Protein AF-C0E985-F1 (afdb_monomer_lite)

Structure (mmCIF, N/CA/C/O backbone):
data_AF-C0E985-F1
#
_entry.id   AF-C0E985-F1
#
loop_
_atom_site.group_PDB
_atom_site.id
_atom_site.type_symbol
_atom_site.label_atom_id
_atom_site.label_alt_id
_atom_site.label_comp_id
_atom_site.label_asym_id
_atom_site.label_entity_id
_atom_site.label_seq_id
_atom_site.pdbx_PDB_ins_code
_atom_site.Cartn_x
_atom_site.Cartn_y
_atom_site.Cartn_z
_atom_site.occupancy
_atom_site.B_iso_or_equiv
_atom_site.auth_seq_id
_atom_site.auth_comp_id
_atom_site.auth_asym_id
_atom_site.auth_atom_id
_atom_site.pdbx_PDB_model_num
ATOM 1 N N . MET A 1 1 ? 65.795 10.929 -31.263 1.00 31.30 1 MET A N 1
ATOM 2 C CA . MET A 1 1 ? 65.493 11.465 -29.912 1.00 31.30 1 MET A CA 1
ATOM 3 C C . MET A 1 1 ? 64.888 10.339 -29.081 1.00 31.30 1 MET A C 1
ATOM 5 O O . MET A 1 1 ? 64.031 9.645 -29.608 1.00 31.30 1 MET A O 1
ATOM 9 N N . LYS A 1 2 ? 65.368 10.084 -27.854 1.00 30.00 2 LYS A N 1
ATOM 10 C CA . LYS A 1 2 ? 64.803 9.047 -26.966 1.00 30.00 2 LYS A CA 1
ATOM 11 C C . LYS A 1 2 ? 63.860 9.718 -25.975 1.00 30.00 2 LYS A C 1
ATOM 13 O O . LYS A 1 2 ? 64.325 10.492 -25.146 1.00 30.00 2 LYS A O 1
ATOM 18 N N . ILE A 1 3 ? 62.567 9.424 -26.064 1.00 30.69 3 ILE A N 1
ATOM 19 C CA . ILE A 1 3 ? 61.579 9.855 -25.071 1.00 30.69 3 ILE A CA 1
ATOM 20 C C . ILE A 1 3 ? 61.207 8.620 -24.262 1.00 30.69 3 ILE A C 1
ATOM 22 O O . ILE A 1 3 ? 60.815 7.600 -24.826 1.00 30.69 3 ILE A O 1
ATOM 26 N N . LYS A 1 4 ? 61.401 8.698 -22.946 1.00 31.45 4 LYS A N 1
ATOM 27 C CA . LYS A 1 4 ? 61.055 7.632 -22.010 1.00 31.45 4 LYS A CA 1
ATOM 28 C C . LYS A 1 4 ? 60.052 8.206 -21.020 1.00 31.45 4 LYS A C 1
ATOM 30 O O . LYS A 1 4 ? 60.424 9.000 -20.163 1.00 31.45 4 LYS A O 1
ATOM 35 N N . THR A 1 5 ? 58.786 7.842 -21.172 1.00 32.94 5 THR A N 1
ATOM 36 C CA . THR A 1 5 ? 57.718 8.195 -20.235 1.00 32.94 5 THR A CA 1
ATOM 37 C C . THR A 1 5 ? 57.394 6.966 -19.401 1.00 32.94 5 THR A C 1
ATOM 39 O O . THR A 1 5 ? 57.043 5.911 -19.925 1.00 32.94 5 THR A O 1
ATOM 42 N N . ASN A 1 6 ? 57.593 7.090 -18.091 1.00 29.78 6 ASN A N 1
ATOM 43 C CA . ASN A 1 6 ? 57.378 6.012 -17.137 1.00 29.78 6 ASN A CA 1
ATOM 44 C C . ASN A 1 6 ? 56.028 6.252 -16.458 1.00 29.78 6 ASN A C 1
ATOM 46 O O . ASN A 1 6 ? 55.886 7.209 -15.698 1.00 29.78 6 ASN A O 1
ATOM 50 N N . PHE A 1 7 ? 55.049 5.398 -16.743 1.00 33.38 7 PHE A N 1
ATOM 51 C CA . PHE A 1 7 ? 53.782 5.353 -16.014 1.00 33.38 7 PHE A CA 1
ATOM 52 C C . PHE A 1 7 ? 53.786 4.117 -15.105 1.00 33.38 7 PHE A C 1
ATOM 54 O O . PHE A 1 7 ? 54.426 3.122 -15.444 1.00 33.38 7 PHE A O 1
ATOM 61 N N . PRO A 1 8 ? 53.082 4.134 -13.960 1.00 31.25 8 PRO A N 1
ATOM 62 C CA . PRO A 1 8 ? 53.229 3.126 -12.901 1.00 31.25 8 PRO A CA 1
ATOM 63 C C . PRO A 1 8 ? 52.940 1.670 -13.320 1.00 31.25 8 PRO A C 1
ATOM 65 O O . PRO A 1 8 ? 53.295 0.749 -12.587 1.00 31.25 8 PRO A O 1
ATOM 68 N N . HIS A 1 9 ? 52.359 1.438 -14.503 1.00 35.03 9 HIS A N 1
ATOM 69 C CA . HIS A 1 9 ? 52.039 0.104 -15.024 1.00 35.03 9 HIS A CA 1
ATOM 70 C C . HIS A 1 9 ? 52.535 -0.169 -16.458 1.00 35.03 9 HIS A C 1
ATOM 72 O O . HIS A 1 9 ? 52.240 -1.234 -16.997 1.00 35.03 9 HIS A O 1
ATOM 78 N N . PHE A 1 10 ? 53.299 0.744 -17.078 1.00 37.94 10 PHE A N 1
ATOM 79 C CA . PHE A 1 10 ? 53.733 0.611 -18.477 1.00 37.94 10 PHE A CA 1
ATOM 80 C C . PHE A 1 10 ? 55.120 1.218 -18.725 1.00 37.94 10 PHE A C 1
ATOM 82 O O . PHE A 1 10 ? 55.444 2.287 -18.211 1.00 37.94 10 PHE A O 1
ATOM 89 N N . CYS A 1 11 ? 55.911 0.562 -19.579 1.00 32.91 11 CYS A N 1
ATOM 90 C CA . CYS A 1 11 ? 57.187 1.070 -20.086 1.00 32.91 11 CYS A CA 1
ATOM 91 C C . CYS A 1 11 ? 57.084 1.215 -21.609 1.00 32.91 11 CYS A C 1
ATOM 93 O O . CYS A 1 11 ? 57.009 0.210 -22.314 1.00 32.91 11 CYS A O 1
ATOM 95 N N . LEU A 1 12 ? 57.085 2.452 -22.113 1.00 36.09 12 LEU A N 1
ATOM 96 C CA . LEU A 1 12 ? 57.056 2.743 -23.548 1.00 36.09 12 LEU A CA 1
ATOM 97 C C . LEU A 1 12 ? 58.462 3.138 -24.023 1.00 36.09 12 LEU A C 1
ATOM 99 O O . LEU A 1 12 ? 59.074 4.052 -23.465 1.00 36.09 12 LEU A O 1
ATOM 103 N N . HIS A 1 13 ? 58.977 2.462 -25.053 1.00 37.44 13 HIS A N 1
ATOM 104 C CA . HIS A 1 13 ? 60.255 2.800 -25.678 1.00 37.44 13 HIS A CA 1
ATOM 105 C C . HIS A 1 13 ? 60.046 3.202 -27.145 1.00 37.44 13 HIS A C 1
ATOM 107 O O . HIS A 1 13 ? 59.698 2.383 -27.988 1.00 37.44 13 HIS A O 1
ATOM 113 N N . LEU A 1 14 ? 60.296 4.481 -27.444 1.00 35.88 14 LEU A N 1
ATOM 114 C CA . LEU A 1 14 ? 60.240 5.049 -28.794 1.00 35.88 14 LEU A CA 1
ATOM 115 C C . LEU A 1 14 ? 61.659 5.248 -29.347 1.00 35.88 14 LEU A C 1
ATOM 117 O O . LEU A 1 14 ? 62.468 5.968 -28.750 1.00 35.88 14 LEU A O 1
ATOM 121 N N . PHE A 1 15 ? 61.956 4.628 -30.493 1.00 33.72 15 PHE A N 1
ATOM 122 C CA . PHE A 1 15 ? 63.189 4.837 -31.256 1.00 33.72 15 PHE A CA 1
ATOM 123 C C . PHE A 1 15 ? 62.881 5.536 -32.585 1.00 33.72 15 PHE A C 1
ATOM 125 O O . PHE A 1 15 ? 62.054 5.076 -33.366 1.00 33.72 15 PHE A O 1
ATOM 132 N N . PHE A 1 16 ? 63.581 6.643 -32.838 1.00 33.53 16 PHE A N 1
ATOM 133 C CA . PHE A 1 16 ? 63.504 7.397 -34.090 1.00 33.53 16 PHE A CA 1
ATOM 134 C C . PHE A 1 16 ? 64.795 7.207 -34.890 1.00 33.53 16 PHE A C 1
ATOM 136 O O . PHE A 1 16 ? 65.844 7.708 -34.477 1.00 33.53 16 PHE A O 1
ATOM 143 N N . GLU A 1 17 ? 64.693 6.515 -36.025 1.00 32.44 17 GLU A N 1
ATOM 144 C CA . GLU A 1 17 ? 65.674 6.520 -37.115 1.00 32.44 17 GLU A CA 1
ATOM 145 C C . GLU A 1 17 ? 65.159 7.403 -38.268 1.00 32.44 17 GLU A C 1
ATOM 147 O O . GLU A 1 17 ? 63.950 7.606 -38.381 1.00 32.44 17 GLU A O 1
ATOM 152 N N . PRO A 1 18 ? 66.039 7.955 -39.127 1.00 35.53 18 PRO A N 1
ATOM 153 C CA . PRO A 1 18 ? 65.679 9.006 -40.088 1.00 35.53 18 PRO A CA 1
ATOM 154 C C . PRO A 1 18 ? 64.701 8.588 -41.202 1.00 35.53 18 PRO A C 1
ATOM 156 O O . PRO A 1 18 ? 64.334 9.430 -42.014 1.00 35.53 18 PRO A O 1
ATOM 159 N N . THR A 1 19 ? 64.274 7.325 -41.269 1.00 36.47 19 THR A N 1
ATOM 160 C CA . THR A 1 19 ? 63.362 6.843 -42.326 1.00 36.47 19 THR A CA 1
ATOM 161 C C . THR A 1 19 ? 62.317 5.822 -41.869 1.00 36.47 19 THR A C 1
ATOM 163 O O . THR A 1 19 ? 61.416 5.518 -42.643 1.00 36.47 19 THR A O 1
ATOM 166 N N . ILE A 1 20 ? 62.387 5.296 -40.639 1.00 38.72 20 ILE A N 1
ATOM 167 C CA . ILE A 1 20 ? 61.437 4.296 -40.122 1.00 38.72 20 ILE A CA 1
ATOM 168 C C . ILE A 1 20 ? 61.212 4.543 -38.624 1.00 38.72 20 ILE A C 1
ATOM 170 O O . ILE A 1 20 ? 62.169 4.627 -37.851 1.00 38.72 20 ILE A O 1
ATOM 174 N N . ILE A 1 21 ? 59.946 4.618 -38.201 1.00 39.69 21 ILE A N 1
ATOM 175 C CA . ILE A 1 21 ? 59.565 4.615 -36.782 1.00 39.69 21 ILE A CA 1
ATOM 176 C C . ILE A 1 21 ? 59.359 3.155 -36.367 1.00 39.69 21 ILE A C 1
ATOM 178 O O . ILE A 1 21 ? 58.434 2.499 -36.842 1.00 39.69 21 ILE A O 1
ATOM 182 N N . LYS A 1 22 ? 60.222 2.629 -35.489 1.00 37.47 22 LYS A N 1
ATOM 183 C CA . LYS A 1 22 ? 60.021 1.316 -34.854 1.00 37.47 22 LYS A CA 1
ATOM 184 C C . LYS A 1 22 ? 59.438 1.521 -33.460 1.00 37.47 22 LYS A C 1
ATOM 186 O O . LYS A 1 22 ? 60.072 2.147 -32.609 1.00 37.47 22 LYS A O 1
ATOM 191 N N . LEU A 1 23 ? 58.236 0.989 -33.243 1.00 38.66 23 LEU A N 1
ATOM 192 C CA . LEU A 1 23 ? 57.557 0.994 -31.951 1.00 38.66 23 LEU A CA 1
ATOM 193 C C . LEU A 1 23 ? 57.622 -0.411 -31.345 1.00 38.66 23 LEU A C 1
ATOM 195 O O . LEU A 1 23 ? 57.096 -1.353 -31.928 1.00 38.66 23 LEU A O 1
ATOM 199 N N . ASP A 1 24 ? 58.266 -0.541 -30.186 1.00 37.84 24 ASP A N 1
ATOM 200 C CA . ASP A 1 24 ? 58.346 -1.798 -29.439 1.00 37.84 24 ASP A CA 1
ATOM 201 C C . ASP A 1 24 ? 57.579 -1.630 -28.118 1.00 37.84 24 ASP A C 1
ATOM 203 O O . ASP A 1 24 ? 57.916 -0.773 -27.290 1.00 37.84 24 ASP A O 1
ATOM 207 N N . VAL A 1 25 ? 56.486 -2.382 -27.952 1.00 38.41 25 VAL A N 1
ATOM 208 C CA . VAL A 1 25 ? 55.561 -2.261 -26.815 1.00 38.41 25 VAL A CA 1
ATOM 209 C C . VAL A 1 25 ? 55.549 -3.575 -26.038 1.00 38.41 25 VAL A C 1
ATOM 211 O O . VAL A 1 25 ? 54.964 -4.564 -26.468 1.00 38.41 25 VAL A O 1
ATOM 214 N N . SER A 1 26 ? 56.164 -3.579 -24.853 1.00 36.03 26 SER A N 1
ATOM 215 C CA . SER A 1 26 ? 56.122 -4.714 -23.921 1.00 36.03 26 SER A CA 1
ATOM 216 C C . SER A 1 26 ? 55.076 -4.482 -22.830 1.00 36.03 26 SER A C 1
ATOM 218 O O . SER A 1 26 ? 55.233 -3.604 -21.981 1.00 36.03 26 SER A O 1
ATOM 220 N N . ILE A 1 27 ? 54.014 -5.293 -22.830 1.00 39.34 27 ILE A N 1
ATOM 221 C CA . ILE A 1 27 ? 52.910 -5.219 -21.862 1.00 39.34 27 ILE A CA 1
ATOM 222 C C . ILE A 1 27 ? 53.068 -6.339 -20.824 1.00 39.34 27 ILE A C 1
ATOM 224 O O . ILE A 1 27 ? 53.080 -7.518 -21.173 1.00 39.34 27 ILE A O 1
ATOM 228 N N . ARG A 1 28 ? 53.145 -5.991 -19.533 1.00 37.56 28 ARG A N 1
ATOM 229 C CA . ARG A 1 28 ? 53.141 -6.961 -18.424 1.00 37.56 28 ARG A CA 1
ATOM 230 C C . ARG A 1 28 ? 51.915 -6.705 -17.541 1.00 37.56 28 ARG A C 1
ATOM 232 O O . ARG A 1 28 ? 51.928 -5.799 -16.718 1.00 37.56 28 ARG A O 1
ATOM 239 N N . LEU A 1 29 ? 50.846 -7.483 -17.734 1.00 37.75 29 LEU A N 1
ATOM 240 C CA . LEU A 1 29 ? 49.615 -7.372 -16.937 1.00 37.75 29 LEU A CA 1
ATOM 241 C C . LEU A 1 29 ? 49.726 -8.182 -15.627 1.00 37.75 29 LEU A C 1
ATOM 243 O O . LEU A 1 29 ? 50.119 -9.351 -15.687 1.00 37.75 29 LEU A O 1
ATOM 247 N N . PRO A 1 30 ? 49.359 -7.623 -14.456 1.00 35.50 30 PRO A N 1
ATOM 248 C CA . PRO A 1 30 ? 49.229 -8.390 -13.218 1.00 35.50 30 PRO A CA 1
ATOM 249 C C . PRO A 1 30 ? 47.999 -9.318 -13.268 1.00 35.50 30 PRO A C 1
ATOM 251 O O . PRO A 1 30 ? 46.982 -8.999 -13.882 1.00 35.50 30 PRO A O 1
ATOM 254 N N . GLN A 1 31 ? 48.108 -10.493 -12.640 1.00 39.38 31 GLN A N 1
ATOM 255 C CA . GLN A 1 31 ? 47.204 -11.640 -12.835 1.00 39.38 31 GLN A CA 1
ATOM 256 C C . GLN A 1 31 ? 45.739 -11.422 -12.396 1.00 39.38 31 GLN A C 1
ATOM 258 O O . GLN A 1 31 ? 44.873 -12.154 -12.868 1.00 39.38 31 GLN A O 1
ATOM 263 N N . GLU A 1 32 ? 45.430 -10.423 -11.562 1.00 34.47 32 GLU A N 1
ATOM 264 C CA . GLU A 1 32 ? 44.157 -10.372 -10.815 1.00 34.47 32 GLU A CA 1
ATOM 265 C C . GLU A 1 32 ? 43.022 -9.514 -11.405 1.00 34.47 32 GLU A C 1
ATOM 267 O O . GLU A 1 32 ? 41.927 -9.508 -10.855 1.00 34.47 32 GLU A O 1
ATOM 272 N N . ARG A 1 33 ? 43.185 -8.843 -12.553 1.00 40.47 33 ARG A N 1
ATOM 273 C CA . ARG A 1 33 ? 42.048 -8.181 -13.235 1.00 40.47 33 ARG A CA 1
ATOM 274 C C . ARG A 1 33 ? 41.896 -8.655 -14.678 1.00 40.47 33 ARG A C 1
ATOM 276 O O . ARG A 1 33 ? 42.354 -8.011 -15.617 1.00 40.47 33 ARG A O 1
ATOM 283 N N . ARG A 1 34 ? 41.249 -9.808 -14.869 1.00 42.06 34 ARG A N 1
ATOM 284 C CA . ARG A 1 34 ? 40.886 -10.366 -16.187 1.00 42.06 34 ARG A CA 1
ATOM 285 C C . ARG A 1 34 ? 39.363 -10.372 -16.402 1.00 42.06 34 ARG A C 1
ATOM 287 O O . ARG A 1 34 ? 38.813 -11.437 -16.659 1.00 42.06 34 ARG A O 1
ATOM 294 N N . SER A 1 35 ? 38.675 -9.229 -16.370 1.00 43.84 35 SER A N 1
ATOM 295 C CA . SER A 1 35 ? 37.371 -9.182 -17.057 1.00 43.84 35 SER A CA 1
ATOM 296 C C . SER A 1 35 ? 37.622 -9.092 -18.572 1.00 43.84 35 SER A C 1
ATOM 298 O O . SER A 1 35 ? 38.582 -8.450 -19.020 1.00 43.84 35 SER A O 1
ATOM 300 N N . LYS A 1 36 ? 36.822 -9.804 -19.379 1.00 40.62 36 LYS A N 1
ATOM 301 C CA . LYS A 1 36 ? 36.924 -9.780 -20.853 1.00 40.62 36 LYS A CA 1
ATOM 302 C C . LYS A 1 36 ? 36.739 -8.361 -21.408 1.00 40.62 36 LYS A C 1
ATOM 304 O O . LYS A 1 36 ? 37.381 -8.018 -22.397 1.00 40.62 36 LYS A O 1
ATOM 309 N N . GLU A 1 37 ? 35.937 -7.539 -20.742 1.00 38.47 37 GLU A N 1
ATOM 310 C CA . GLU A 1 37 ? 35.652 -6.152 -21.117 1.00 38.47 37 GLU A CA 1
ATOM 311 C C . GLU A 1 37 ? 36.839 -5.224 -20.893 1.00 38.47 37 GLU A C 1
ATOM 313 O O . GLU A 1 37 ? 37.184 -4.458 -21.786 1.00 38.47 37 GLU A O 1
ATOM 318 N N . MET A 1 38 ? 37.557 -5.355 -19.773 1.00 37.69 38 MET A N 1
ATOM 319 C CA . MET A 1 38 ? 38.728 -4.512 -19.519 1.00 37.69 38 MET A CA 1
ATOM 320 C C . MET A 1 38 ? 39.861 -4.809 -20.516 1.00 37.69 38 MET A C 1
ATOM 322 O O . MET A 1 38 ? 40.572 -3.904 -20.942 1.00 37.69 38 MET A O 1
ATOM 326 N N . LYS A 1 39 ? 39.994 -6.065 -20.970 1.00 39.47 39 LYS A N 1
ATOM 327 C CA . LYS A 1 39 ? 40.940 -6.438 -22.039 1.00 39.47 39 LYS A CA 1
ATOM 328 C C . LYS A 1 39 ? 40.562 -5.834 -23.392 1.00 39.47 39 LYS A C 1
ATOM 330 O O . LYS A 1 39 ? 41.454 -5.418 -24.121 1.00 39.47 39 LYS A O 1
ATOM 335 N N . ARG A 1 40 ? 39.267 -5.780 -23.720 1.00 42.38 40 ARG A N 1
ATOM 336 C CA . ARG A 1 40 ? 38.762 -5.171 -24.962 1.00 42.38 40 ARG A CA 1
ATOM 337 C C . ARG A 1 40 ? 38.890 -3.650 -24.933 1.00 42.38 40 ARG A C 1
ATOM 339 O O . ARG A 1 40 ? 39.364 -3.076 -25.902 1.00 42.38 40 ARG A O 1
ATOM 346 N N . SER A 1 41 ? 38.581 -3.030 -23.798 1.00 38.66 41 SER A N 1
ATOM 347 C CA . SER A 1 41 ? 38.655 -1.581 -23.597 1.00 38.66 41 SER A CA 1
ATOM 348 C C . SER A 1 41 ? 40.104 -1.066 -23.616 1.00 38.66 41 SER A C 1
ATOM 350 O O . SER A 1 41 ? 40.409 -0.093 -24.299 1.00 38.66 41 SER A O 1
ATOM 352 N N . VAL A 1 42 ? 41.044 -1.784 -22.984 1.00 40.78 42 VAL A N 1
ATOM 353 C CA . VAL A 1 42 ? 42.481 -1.448 -23.036 1.00 40.78 42 VAL A CA 1
ATOM 354 C C . VAL A 1 42 ? 43.068 -1.671 -24.433 1.00 40.78 42 VAL A C 1
ATOM 356 O O . VAL A 1 42 ? 43.881 -0.865 -24.876 1.00 40.78 42 VAL A O 1
ATOM 359 N N . LEU A 1 43 ? 42.652 -2.722 -25.151 1.00 43.00 43 LEU A N 1
ATOM 360 C CA . LEU A 1 43 ? 43.111 -2.984 -26.519 1.00 43.00 43 LEU A CA 1
ATOM 361 C C . LEU A 1 43 ? 42.555 -1.952 -27.514 1.00 43.00 43 LEU A C 1
ATOM 363 O O . LEU A 1 43 ? 43.301 -1.481 -28.365 1.00 43.00 43 LEU A O 1
ATOM 367 N N . ALA A 1 44 ? 41.289 -1.553 -27.367 1.00 43.50 44 ALA A N 1
ATOM 368 C CA . ALA A 1 44 ? 40.655 -0.511 -28.173 1.00 43.50 44 ALA A CA 1
ATOM 369 C C . ALA A 1 44 ? 41.265 0.875 -27.908 1.00 43.50 44 ALA A C 1
ATOM 371 O O . ALA A 1 44 ? 41.565 1.599 -28.854 1.00 43.50 44 ALA A O 1
ATOM 372 N N . ALA A 1 45 ? 41.543 1.215 -26.643 1.00 41.59 45 ALA A N 1
ATOM 373 C CA . ALA A 1 45 ? 42.234 2.452 -26.282 1.00 41.59 45 ALA A CA 1
ATOM 374 C C . ALA A 1 45 ? 43.685 2.481 -26.800 1.00 41.59 45 ALA A C 1
ATOM 376 O O . ALA A 1 45 ? 44.145 3.521 -27.268 1.00 41.59 45 ALA A O 1
ATOM 377 N N . LEU A 1 46 ? 44.395 1.341 -26.787 1.00 42.00 46 LEU A N 1
ATOM 378 C CA . LEU A 1 46 ? 45.722 1.219 -27.405 1.00 42.00 46 LEU A CA 1
ATOM 379 C C . LEU A 1 46 ? 45.658 1.375 -28.929 1.00 42.00 46 LEU A C 1
ATOM 381 O O . LEU A 1 46 ? 46.505 2.057 -29.498 1.00 42.00 46 LEU A O 1
ATOM 385 N N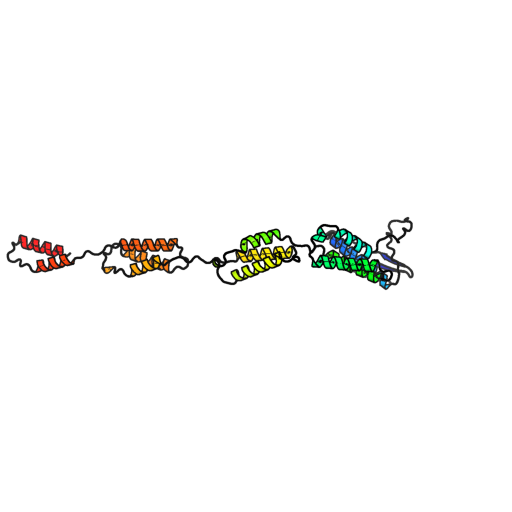 . LEU A 1 47 ? 44.660 0.777 -29.585 1.00 44.00 47 LEU A N 1
ATOM 386 C CA . LEU A 1 47 ? 44.475 0.873 -31.033 1.00 44.00 47 LEU A CA 1
ATOM 387 C C . LEU A 1 47 ? 44.151 2.317 -31.450 1.00 44.00 47 LEU A C 1
ATOM 389 O O . LEU A 1 47 ? 44.779 2.849 -32.362 1.00 44.00 47 LEU A O 1
ATOM 393 N N . ALA A 1 48 ? 43.251 2.983 -30.722 1.00 43.62 48 ALA A N 1
ATOM 394 C CA . ALA A 1 48 ? 42.895 4.383 -30.937 1.00 43.62 48 ALA A CA 1
ATOM 395 C C . ALA A 1 48 ? 44.088 5.327 -30.701 1.00 43.62 48 ALA A C 1
ATOM 397 O O . ALA A 1 48 ? 44.314 6.242 -31.491 1.00 43.62 48 ALA A O 1
ATOM 398 N N . PHE A 1 49 ? 44.903 5.075 -29.670 1.00 41.50 49 PHE A N 1
ATOM 399 C CA . PHE A 1 49 ? 46.105 5.864 -29.385 1.00 41.50 49 PHE A CA 1
ATOM 400 C C . PHE A 1 49 ? 47.206 5.667 -30.442 1.00 41.50 49 PHE A C 1
ATOM 402 O O . PHE A 1 49 ? 47.861 6.630 -30.836 1.00 41.50 49 PHE A O 1
ATOM 409 N N . ILE A 1 50 ? 47.390 4.443 -30.954 1.00 47.44 50 ILE A N 1
ATOM 410 C CA . ILE A 1 50 ? 48.346 4.135 -32.033 1.00 47.44 50 ILE A CA 1
ATOM 411 C C . ILE A 1 50 ? 47.920 4.802 -33.352 1.00 47.44 50 ILE A C 1
ATOM 413 O O . ILE A 1 50 ? 48.761 5.376 -34.045 1.00 47.44 50 ILE A O 1
ATOM 417 N N . ILE A 1 51 ? 46.622 4.796 -33.668 1.00 45.25 51 ILE A N 1
ATOM 418 C CA . ILE A 1 51 ? 46.070 5.442 -34.869 1.00 45.25 51 ILE A CA 1
ATOM 419 C C . ILE A 1 51 ? 46.172 6.973 -34.761 1.00 45.25 51 ILE A C 1
ATOM 421 O O . ILE A 1 51 ? 46.613 7.620 -35.710 1.00 45.25 51 ILE A O 1
ATOM 425 N N . ALA A 1 52 ? 45.866 7.551 -33.594 1.00 37.47 52 ALA A N 1
ATOM 426 C CA . ALA A 1 52 ? 46.001 8.989 -33.343 1.00 37.47 52 ALA A CA 1
ATOM 427 C C . ALA A 1 52 ? 47.464 9.478 -33.369 1.00 37.47 52 ALA A C 1
ATOM 429 O O . ALA A 1 52 ? 47.736 10.620 -33.737 1.00 37.47 52 ALA A O 1
ATOM 430 N N . CYS A 1 53 ? 48.428 8.628 -32.998 1.00 38.50 53 CYS A N 1
ATOM 431 C CA . CYS A 1 53 ? 49.848 8.987 -33.021 1.00 38.50 53 CYS A CA 1
ATOM 432 C C . CYS A 1 53 ? 50.464 8.879 -34.432 1.00 38.50 53 CYS A C 1
ATOM 434 O O . CYS A 1 53 ? 51.362 9.649 -34.770 1.00 38.50 53 CYS A O 1
ATOM 436 N N . GLY A 1 54 ? 49.959 7.979 -35.287 1.00 41.34 54 GLY A N 1
ATOM 437 C CA . GLY A 1 54 ? 50.402 7.854 -36.682 1.00 41.34 54 GLY A CA 1
ATOM 438 C C . GLY A 1 54 ? 49.936 8.990 -37.602 1.00 41.34 54 GLY A C 1
ATOM 439 O O . GLY A 1 54 ? 50.652 9.364 -38.532 1.00 41.34 54 GLY A O 1
ATOM 440 N N . THR A 1 55 ? 48.782 9.598 -37.321 1.00 39.75 55 THR A N 1
ATOM 441 C CA . THR A 1 55 ? 48.209 10.690 -38.128 1.00 39.75 55 THR A CA 1
ATOM 442 C C . THR A 1 55 ? 48.870 12.052 -37.896 1.00 39.75 55 THR A C 1
ATOM 444 O O . THR A 1 55 ? 48.908 12.851 -38.830 1.00 39.75 55 THR A O 1
ATOM 447 N N . LEU A 1 56 ? 49.498 12.308 -36.737 1.00 34.88 56 LEU A N 1
ATOM 448 C CA . LEU A 1 56 ? 50.331 13.512 -36.541 1.00 34.88 56 LEU A CA 1
ATOM 449 C C . LEU A 1 56 ? 51.613 13.513 -37.400 1.00 34.88 56 LEU A C 1
ATOM 451 O O . LEU A 1 56 ? 52.194 14.573 -37.623 1.00 34.88 56 LEU A O 1
ATOM 455 N N . ALA A 1 57 ? 52.062 12.347 -37.881 1.00 34.72 57 ALA A N 1
ATOM 456 C CA . ALA A 1 57 ? 53.309 12.195 -38.636 1.00 34.72 57 ALA A CA 1
ATOM 457 C C . ALA A 1 57 ? 53.121 12.124 -40.166 1.00 34.72 57 ALA A C 1
ATOM 459 O O . ALA A 1 57 ? 54.102 11.940 -40.883 1.00 34.72 57 ALA A O 1
ATOM 460 N N . GLY A 1 58 ? 51.893 12.262 -40.684 1.00 33.62 58 GLY A N 1
ATOM 461 C CA . GLY A 1 58 ? 51.633 12.380 -42.126 1.00 33.62 58 GLY A CA 1
ATOM 462 C C . GLY A 1 58 ? 52.061 11.180 -42.987 1.00 33.62 58 GLY A C 1
ATOM 463 O O . GLY A 1 58 ? 52.308 11.354 -44.177 1.00 33.62 58 GLY A O 1
ATOM 464 N N . THR A 1 59 ? 52.163 9.971 -42.424 1.00 32.50 59 THR A N 1
ATOM 465 C CA . THR A 1 59 ? 52.492 8.755 -43.191 1.00 32.50 59 THR A CA 1
ATOM 466 C C . THR A 1 59 ? 51.266 7.853 -43.315 1.00 32.50 59 THR A C 1
ATOM 468 O O . THR A 1 59 ? 50.723 7.365 -42.329 1.00 32.50 59 THR A O 1
ATOM 471 N N . SER A 1 60 ? 50.807 7.643 -44.548 1.00 31.02 60 SER A N 1
ATOM 472 C CA . SER A 1 60 ? 49.557 6.942 -44.882 1.00 31.02 60 SER A CA 1
ATOM 473 C C . SER A 1 60 ? 49.627 5.410 -44.782 1.00 31.02 60 SER A C 1
ATOM 475 O O . SER A 1 60 ? 48.826 4.720 -45.407 1.00 31.02 60 SER A O 1
ATOM 477 N N . SER A 1 61 ? 50.577 4.828 -44.044 1.00 34.56 61 SER A N 1
ATOM 478 C CA . SER A 1 61 ? 50.686 3.365 -43.933 1.00 34.56 61 SER A CA 1
ATOM 479 C C . SER A 1 61 ? 51.360 2.946 -42.628 1.00 34.56 61 SER A C 1
ATOM 481 O O . SER A 1 61 ? 52.575 3.054 -42.486 1.00 34.56 61 SER A O 1
ATOM 483 N N . ILE A 1 62 ? 50.574 2.433 -41.677 1.00 35.62 62 ILE A N 1
ATOM 484 C CA . ILE A 1 62 ? 51.091 1.729 -40.497 1.00 35.62 62 ILE A CA 1
ATOM 485 C C . ILE A 1 62 ? 51.082 0.234 -40.819 1.00 35.62 62 ILE A C 1
ATOM 487 O O . ILE A 1 62 ? 50.021 -0.363 -40.983 1.00 35.62 62 ILE A O 1
ATOM 491 N N . VAL A 1 63 ? 52.265 -0.374 -40.902 1.00 32.22 63 VAL A N 1
ATOM 492 C CA . VAL A 1 63 ? 52.422 -1.829 -41.024 1.00 32.22 63 VAL A CA 1
ATOM 493 C C . VAL A 1 63 ? 52.584 -2.409 -39.619 1.00 32.22 63 VAL A C 1
ATOM 495 O O . VAL A 1 63 ? 53.620 -2.220 -38.984 1.00 32.22 63 VAL A O 1
ATOM 498 N N . LEU A 1 64 ? 51.569 -3.121 -39.124 1.00 30.56 64 LEU A N 1
ATOM 499 C CA . LEU A 1 64 ? 51.704 -3.980 -37.946 1.00 30.56 64 LEU A CA 1
ATOM 500 C C . LEU A 1 64 ? 52.268 -5.330 -38.403 1.00 30.56 64 LEU A C 1
ATOM 502 O O . LEU A 1 64 ? 51.540 -6.164 -38.934 1.00 30.56 64 LEU A O 1
ATOM 506 N N . ALA A 1 65 ? 53.572 -5.537 -38.226 1.00 29.08 65 ALA A N 1
ATOM 507 C CA . ALA A 1 65 ? 54.202 -6.836 -38.440 1.00 29.08 65 ALA A CA 1
ATOM 508 C C . ALA A 1 65 ? 54.369 -7.562 -37.097 1.00 29.08 65 ALA A C 1
ATOM 510 O O . ALA A 1 65 ? 55.055 -7.064 -36.205 1.00 29.08 65 ALA A O 1
ATOM 511 N N . ASP A 1 66 ? 53.779 -8.752 -36.969 1.00 29.09 66 ASP A N 1
ATOM 512 C CA . ASP A 1 66 ? 54.180 -9.727 -35.952 1.00 29.09 66 ASP A CA 1
ATOM 513 C C . ASP A 1 66 ? 55.593 -10.216 -36.308 1.00 29.09 66 ASP A C 1
ATOM 515 O O . ASP A 1 66 ? 55.806 -10.938 -37.285 1.00 29.09 66 ASP A O 1
ATOM 519 N N . THR A 1 67 ? 56.594 -9.767 -35.553 1.00 29.67 67 THR A N 1
ATOM 520 C CA . THR A 1 67 ? 58.010 -10.055 -35.825 1.00 29.67 67 THR A CA 1
ATOM 521 C C . THR A 1 67 ? 58.426 -11.477 -35.445 1.00 29.67 67 THR A C 1
ATOM 523 O O . THR A 1 67 ? 59.605 -11.814 -35.557 1.00 29.67 67 THR A O 1
ATOM 526 N N . THR A 1 68 ? 57.496 -12.351 -35.049 1.00 30.44 68 THR A N 1
ATOM 527 C CA . THR A 1 68 ? 57.831 -13.736 -34.686 1.00 30.44 68 THR A CA 1
ATOM 528 C C . THR A 1 68 ? 57.879 -14.714 -35.864 1.00 30.44 68 THR A C 1
ATOM 530 O O . THR A 1 68 ? 58.325 -15.848 -35.681 1.00 30.44 68 THR A O 1
ATOM 533 N N . LYS A 1 69 ? 57.497 -14.312 -37.088 1.00 31.16 69 LYS A N 1
ATOM 534 C CA . LYS A 1 69 ? 57.435 -15.238 -38.236 1.00 31.16 69 LYS A CA 1
ATOM 535 C C . LYS A 1 69 ? 58.136 -14.702 -39.490 1.00 31.16 69 LYS A C 1
ATOM 537 O O . LYS A 1 69 ? 57.533 -14.101 -40.373 1.00 31.16 69 LYS A O 1
ATOM 542 N N . ALA A 1 70 ? 59.438 -14.970 -39.587 1.00 30.89 70 ALA A N 1
ATOM 543 C CA . ALA A 1 70 ? 60.207 -14.765 -40.811 1.00 30.89 70 ALA A CA 1
ATOM 544 C C . ALA A 1 70 ? 59.732 -15.749 -41.900 1.00 30.89 70 ALA A C 1
ATOM 546 O O . ALA A 1 70 ? 59.927 -16.956 -41.765 1.00 30.89 70 ALA A O 1
ATOM 547 N N . GLY A 1 71 ? 59.097 -15.237 -42.961 1.00 35.69 71 GLY A N 1
ATOM 548 C CA . GLY A 1 71 ? 58.736 -16.022 -44.151 1.00 35.69 71 GLY A CA 1
ATOM 549 C C . GLY A 1 71 ? 57.315 -15.853 -44.700 1.00 35.69 71 GLY A C 1
ATOM 550 O O . GLY A 1 71 ? 56.952 -16.592 -45.609 1.00 35.69 71 GLY A O 1
ATOM 551 N N . ALA A 1 72 ? 56.499 -14.921 -44.197 1.00 31.08 72 ALA A N 1
ATOM 552 C CA . ALA A 1 72 ? 55.212 -14.619 -44.826 1.00 31.08 72 ALA A CA 1
ATOM 553 C C . ALA A 1 72 ? 55.422 -13.739 -46.073 1.00 31.08 72 ALA A C 1
ATOM 555 O O . ALA A 1 72 ? 55.961 -12.636 -45.982 1.00 31.08 72 ALA A O 1
ATOM 556 N N . THR A 1 73 ? 55.014 -14.233 -47.243 1.00 26.78 73 THR A N 1
ATOM 557 C CA . THR A 1 73 ? 54.818 -13.414 -48.449 1.00 26.78 73 THR A CA 1
ATOM 558 C C . THR A 1 73 ? 53.853 -12.262 -48.146 1.00 26.78 73 THR A C 1
ATOM 560 O O . THR A 1 73 ? 52.977 -12.449 -47.300 1.00 26.78 73 THR A O 1
ATOM 563 N N . PRO A 1 74 ? 53.969 -11.095 -48.811 1.00 37.03 74 PRO A N 1
ATOM 564 C CA . PRO A 1 74 ? 53.069 -9.977 -48.568 1.00 37.03 74 PRO A CA 1
ATOM 565 C C . PRO A 1 74 ? 51.655 -10.395 -48.969 1.00 37.03 74 PRO A C 1
ATOM 567 O O . PRO A 1 74 ? 51.349 -10.515 -50.153 1.00 37.03 74 PRO A O 1
ATOM 570 N N . THR A 1 75 ? 50.818 -10.691 -47.979 1.00 35.16 75 THR A N 1
ATOM 571 C CA . THR A 1 75 ? 49.382 -10.851 -48.174 1.00 35.16 75 THR A CA 1
ATOM 572 C C . THR A 1 75 ? 48.851 -9.504 -48.642 1.00 35.16 75 THR A C 1
ATOM 574 O O . THR A 1 75 ? 49.146 -8.480 -48.025 1.00 35.16 75 THR A O 1
ATOM 577 N N . ASP A 1 76 ? 48.123 -9.503 -49.751 1.00 37.47 76 ASP A N 1
ATOM 578 C CA . ASP A 1 76 ? 47.405 -8.341 -50.257 1.00 37.47 76 ASP A CA 1
ATOM 579 C C . ASP A 1 76 ? 46.515 -7.764 -49.137 1.00 37.47 76 ASP A C 1
ATOM 581 O O . ASP A 1 76 ? 45.588 -8.415 -48.661 1.00 37.47 76 ASP A O 1
ATOM 585 N N . LEU A 1 77 ? 46.869 -6.576 -48.638 1.00 36.19 77 LEU A N 1
ATOM 586 C CA . LEU A 1 77 ? 46.202 -5.897 -47.517 1.00 36.19 77 LEU A CA 1
ATOM 587 C C . LEU A 1 77 ? 44.903 -5.190 -47.948 1.00 36.19 77 LEU A C 1
ATOM 589 O O . LEU A 1 77 ? 44.299 -4.493 -47.136 1.00 36.19 77 LEU A O 1
ATOM 593 N N . THR A 1 78 ? 44.471 -5.347 -49.205 1.00 43.06 78 THR A N 1
ATOM 594 C CA . THR A 1 78 ? 43.248 -4.722 -49.736 1.00 43.06 78 THR A CA 1
ATOM 595 C C . THR A 1 78 ? 41.947 -5.380 -49.259 1.00 43.06 78 THR A C 1
ATOM 597 O O . THR A 1 78 ? 40.885 -4.796 -49.450 1.00 43.06 78 THR A O 1
ATOM 600 N N . ASP A 1 79 ? 42.025 -6.528 -48.576 1.00 51.31 79 ASP A N 1
ATOM 601 C CA . ASP A 1 79 ? 40.863 -7.353 -48.195 1.00 51.31 79 ASP A CA 1
ATOM 602 C C . ASP A 1 79 ? 40.533 -7.332 -46.682 1.00 51.31 79 ASP A C 1
ATOM 604 O O . ASP A 1 79 ? 39.700 -8.103 -46.202 1.00 51.3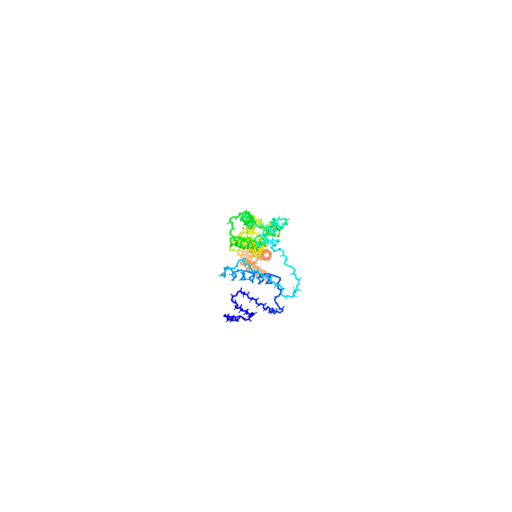1 79 ASP A O 1
ATOM 608 N N . VAL A 1 80 ? 41.191 -6.475 -45.886 1.00 52.91 80 VAL A N 1
ATOM 609 C CA . VAL A 1 80 ? 40.896 -6.339 -44.444 1.00 52.91 80 VAL A CA 1
ATOM 610 C C . VAL A 1 80 ? 39.780 -5.305 -44.238 1.00 52.91 80 VAL A C 1
ATOM 612 O O . VAL A 1 80 ? 39.990 -4.139 -44.581 1.00 52.91 80 VAL A O 1
ATOM 615 N N . PRO A 1 81 ? 38.628 -5.669 -43.631 1.00 73.25 81 PRO A N 1
ATOM 616 C CA . PRO A 1 81 ? 37.534 -4.728 -43.408 1.00 73.25 81 PRO A CA 1
ATOM 617 C C . PRO A 1 81 ? 37.972 -3.533 -42.557 1.00 73.25 81 PRO A C 1
ATOM 619 O O . PRO A 1 81 ? 38.599 -3.715 -41.507 1.00 73.25 81 PRO A O 1
ATOM 622 N N . THR A 1 82 ? 37.614 -2.318 -42.979 1.00 82.94 82 THR A N 1
ATOM 623 C CA . THR A 1 82 ? 37.892 -1.087 -42.223 1.00 82.94 82 THR A CA 1
ATOM 624 C C . THR A 1 82 ? 37.157 -1.092 -40.875 1.00 82.94 82 THR A C 1
ATOM 626 O O . THR A 1 82 ? 36.155 -1.794 -40.728 1.00 82.94 82 THR A O 1
ATOM 629 N N . PRO A 1 83 ? 37.580 -0.290 -39.877 1.00 83.06 83 PRO A N 1
ATOM 630 C CA . PRO A 1 83 ? 36.852 -0.184 -38.610 1.00 83.06 83 PRO A CA 1
ATOM 631 C C . PRO A 1 83 ? 35.366 0.163 -38.789 1.00 83.06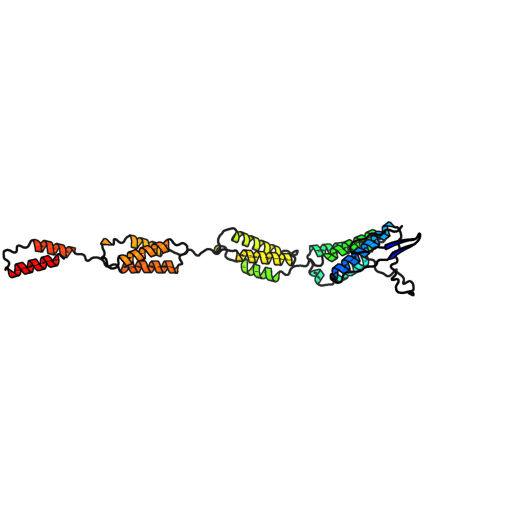 83 PRO A C 1
ATOM 633 O O . PRO A 1 83 ? 34.520 -0.404 -38.107 1.00 83.06 83 PRO A O 1
ATOM 636 N N . LEU A 1 84 ? 35.038 1.035 -39.751 1.00 86.25 84 LEU A N 1
ATOM 637 C CA . LEU A 1 84 ? 33.653 1.387 -40.066 1.00 86.25 84 LEU A CA 1
ATOM 638 C C . LEU A 1 84 ? 32.884 0.192 -40.649 1.00 86.25 84 LEU A C 1
ATOM 640 O O . LEU A 1 84 ? 31.781 -0.099 -40.194 1.00 86.25 84 LEU A O 1
ATOM 644 N N . GLN A 1 85 ? 33.480 -0.546 -41.590 1.00 89.00 85 GLN A N 1
ATOM 645 C CA . GLN A 1 85 ? 32.882 -1.762 -42.157 1.00 89.00 85 GLN A CA 1
ATOM 646 C C . GLN A 1 85 ? 32.656 -2.842 -41.092 1.00 89.00 85 GLN A C 1
ATOM 648 O O . GLN A 1 85 ? 31.615 -3.495 -41.099 1.00 89.00 85 GLN A O 1
ATOM 653 N N . GLN A 1 86 ? 33.594 -3.010 -40.155 1.00 86.81 86 GLN A N 1
ATOM 654 C CA . GLN A 1 86 ? 33.455 -3.944 -39.034 1.00 86.81 86 GLN A CA 1
ATOM 655 C C . GLN A 1 86 ? 32.298 -3.547 -38.109 1.00 86.81 86 GLN A C 1
ATOM 657 O O . GLN A 1 86 ? 31.472 -4.398 -37.779 1.00 86.81 86 GLN A O 1
ATOM 662 N N . SER A 1 87 ? 32.201 -2.267 -37.730 1.00 85.38 87 SER A N 1
ATOM 663 C CA . SER A 1 87 ? 31.105 -1.766 -36.891 1.00 85.38 87 SER A CA 1
ATOM 664 C C . SER A 1 87 ? 29.745 -1.891 -37.585 1.00 85.38 87 SER A C 1
ATOM 666 O O . SER A 1 87 ? 28.782 -2.323 -36.957 1.00 85.38 87 SER A O 1
ATOM 668 N N . ILE A 1 88 ? 29.663 -1.584 -38.886 1.00 94.19 88 ILE A N 1
ATOM 669 C CA . ILE A 1 88 ? 28.441 -1.767 -39.689 1.00 94.19 88 ILE A CA 1
ATOM 670 C C . ILE A 1 88 ? 28.050 -3.246 -39.742 1.00 94.19 88 ILE A C 1
ATOM 672 O O . ILE A 1 88 ? 26.885 -3.575 -39.529 1.00 94.19 88 ILE A O 1
ATOM 676 N N . ALA A 1 89 ? 29.004 -4.145 -40.003 1.00 93.19 89 ALA A N 1
ATOM 677 C CA . ALA A 1 89 ? 28.736 -5.579 -40.059 1.00 93.19 89 ALA A CA 1
ATOM 678 C C . ALA A 1 89 ? 28.218 -6.106 -38.714 1.00 93.19 89 ALA A C 1
ATOM 680 O O . ALA A 1 89 ? 27.204 -6.798 -38.683 1.00 93.19 89 ALA A O 1
ATOM 681 N N . TYR A 1 90 ? 28.858 -5.726 -37.603 1.00 90.38 90 TYR A N 1
ATOM 682 C CA . TYR A 1 90 ? 28.386 -6.066 -36.261 1.00 90.38 90 TYR A CA 1
ATOM 683 C C . TYR A 1 90 ? 26.960 -5.563 -36.013 1.00 90.38 90 TYR A C 1
ATOM 685 O O . TYR A 1 90 ? 26.105 -6.337 -35.591 1.00 90.38 90 TYR A O 1
ATOM 693 N N . ALA A 1 91 ? 26.691 -4.291 -36.315 1.00 93.69 91 ALA A N 1
ATOM 694 C CA . ALA A 1 91 ? 25.380 -3.691 -36.115 1.00 93.69 91 ALA A CA 1
ATOM 695 C C . ALA A 1 91 ? 24.290 -4.401 -36.940 1.00 93.69 91 ALA A C 1
ATOM 697 O O . ALA A 1 91 ? 23.217 -4.701 -36.424 1.00 93.69 91 ALA A O 1
ATOM 698 N N . LEU A 1 92 ? 24.575 -4.743 -38.199 1.00 96.19 92 LEU A N 1
ATOM 699 C CA . LEU A 1 92 ? 23.652 -5.494 -39.054 1.00 96.19 92 LEU A CA 1
ATOM 700 C C . LEU A 1 92 ? 23.400 -6.921 -38.561 1.00 96.19 92 LEU A C 1
ATOM 702 O O . LEU A 1 92 ? 22.282 -7.410 -38.706 1.00 96.19 92 LEU A O 1
ATOM 706 N N . GLU A 1 93 ? 24.406 -7.594 -38.000 1.00 94.62 93 GLU A N 1
ATOM 707 C CA . GLU A 1 93 ? 24.206 -8.900 -37.364 1.00 94.62 93 GLU A CA 1
ATOM 708 C C . GLU A 1 93 ? 23.392 -8.777 -36.072 1.00 94.62 93 GLU A C 1
ATOM 710 O O . GLU A 1 93 ? 22.485 -9.577 -35.856 1.00 94.62 93 GLU A O 1
ATOM 715 N N . PHE A 1 94 ? 23.637 -7.747 -35.257 1.00 92.44 94 PHE A N 1
ATOM 716 C CA . PHE A 1 94 ? 22.858 -7.488 -34.045 1.00 92.44 94 PHE A CA 1
ATOM 717 C C . PHE A 1 94 ? 21.373 -7.244 -34.353 1.00 92.44 94 PHE A C 1
ATOM 719 O O . PHE A 1 94 ? 20.519 -7.813 -33.687 1.00 92.44 94 PHE A O 1
ATOM 726 N N . LYS A 1 95 ? 21.032 -6.513 -35.427 1.00 96.25 95 LYS A N 1
ATOM 727 C CA . LYS A 1 95 ? 19.625 -6.322 -35.850 1.00 96.25 95 LYS A CA 1
ATOM 728 C C . LYS A 1 95 ? 18.863 -7.618 -36.134 1.00 96.25 95 LYS A C 1
ATOM 730 O O . LYS A 1 95 ? 17.639 -7.598 -36.207 1.00 96.25 95 LYS A O 1
ATOM 735 N N . LYS A 1 96 ? 19.563 -8.729 -36.371 1.00 95.88 96 LYS A N 1
ATOM 736 C CA . LYS A 1 96 ? 18.943 -10.035 -36.634 1.00 95.88 96 LYS A CA 1
ATOM 737 C C . LYS A 1 96 ? 18.669 -10.818 -35.351 1.00 95.88 96 LYS A C 1
ATOM 739 O O . LYS A 1 96 ? 18.024 -11.864 -35.424 1.00 95.88 96 LYS A O 1
ATOM 744 N N . THR A 1 97 ? 19.198 -10.383 -34.207 1.00 93.94 97 THR A N 1
ATOM 745 C CA . THR A 1 97 ? 18.987 -11.065 -32.931 1.00 93.94 97 THR A CA 1
ATOM 746 C C . THR A 1 97 ? 17.663 -10.621 -32.300 1.00 93.94 97 THR A C 1
ATOM 748 O O . THR A 1 97 ? 17.209 -9.501 -32.539 1.00 93.94 97 THR A O 1
ATOM 751 N N . PRO A 1 98 ? 17.033 -11.466 -31.464 1.00 92.94 98 PRO A N 1
ATOM 752 C CA . PRO A 1 98 ? 15.859 -11.064 -30.687 1.00 92.94 98 PRO A CA 1
ATOM 753 C C . PRO A 1 98 ? 16.130 -9.876 -29.750 1.00 92.94 98 PRO A C 1
ATOM 755 O O . PRO A 1 98 ? 15.218 -9.111 -29.456 1.00 92.94 98 PRO A O 1
ATOM 758 N N . ASP A 1 99 ? 17.382 -9.697 -29.317 1.00 91.25 99 ASP A N 1
ATOM 759 C CA . ASP A 1 99 ? 17.779 -8.638 -28.381 1.00 91.25 99 ASP A CA 1
ATOM 760 C C . ASP A 1 99 ? 17.553 -7.233 -28.954 1.00 91.25 99 ASP A C 1
ATOM 762 O O . ASP A 1 99 ? 17.232 -6.309 -28.210 1.00 91.25 99 ASP A O 1
ATOM 766 N N . TYR A 1 100 ? 17.644 -7.064 -30.278 1.00 94.62 100 TYR A N 1
ATOM 767 C CA . TYR A 1 100 ? 17.341 -5.790 -30.933 1.00 94.62 100 TYR A CA 1
ATOM 768 C C . TYR A 1 100 ? 15.880 -5.357 -30.719 1.00 94.62 100 TYR A C 1
ATOM 770 O O . TYR A 1 100 ? 15.610 -4.185 -30.449 1.00 94.62 100 TYR A O 1
ATOM 778 N N . GLU A 1 101 ? 14.938 -6.305 -30.751 1.00 94.44 101 GLU A N 1
ATOM 779 C CA . GLU A 1 101 ? 13.521 -6.039 -30.468 1.00 94.44 101 GLU A CA 1
ATOM 780 C C . GLU A 1 101 ? 13.233 -5.814 -28.979 1.00 94.44 101 GLU A C 1
ATOM 782 O O . GLU A 1 101 ? 12.184 -5.263 -28.626 1.00 94.44 101 GLU A O 1
ATOM 787 N N . ASN A 1 102 ? 14.177 -6.176 -28.111 1.00 95.00 102 ASN A N 1
ATOM 788 C CA . ASN A 1 102 ? 14.093 -5.934 -26.676 1.00 95.00 102 ASN A CA 1
ATOM 789 C C . ASN A 1 102 ? 14.699 -4.591 -26.259 1.00 95.00 102 ASN A C 1
ATOM 791 O O . ASN A 1 102 ? 14.447 -4.164 -25.138 1.00 95.00 102 ASN A O 1
ATOM 795 N N . LEU A 1 103 ? 15.441 -3.891 -27.124 1.00 94.25 103 LEU A N 1
ATOM 796 C CA . LEU A 1 103 ? 15.925 -2.538 -26.828 1.00 94.25 103 LEU A CA 1
ATOM 797 C C . LEU A 1 103 ? 14.768 -1.583 -26.526 1.00 94.25 103 LEU A C 1
ATOM 799 O O . LEU A 1 103 ? 13.711 -1.664 -27.171 1.00 94.25 103 LEU A O 1
ATOM 803 N N . ILE A 1 104 ? 14.999 -0.628 -25.624 1.00 94.75 104 ILE A N 1
ATOM 804 C CA . ILE A 1 104 ? 14.071 0.492 -25.439 1.00 94.75 104 ILE A CA 1
ATOM 805 C C . ILE A 1 104 ? 13.960 1.323 -26.737 1.00 94.75 104 ILE A C 1
ATOM 807 O O . ILE A 1 104 ? 14.935 1.388 -27.505 1.00 94.75 104 ILE A O 1
ATOM 811 N N . PRO A 1 105 ? 12.793 1.931 -27.032 1.00 95.25 105 PRO A N 1
ATOM 812 C CA . PRO A 1 105 ? 12.556 2.598 -28.313 1.00 95.25 105 PRO A CA 1
ATOM 813 C C . PRO A 1 105 ? 13.581 3.693 -28.633 1.00 95.25 105 PRO A C 1
ATOM 815 O O . PRO A 1 105 ? 14.101 3.733 -29.751 1.00 95.25 105 PRO A O 1
ATOM 818 N N . SER A 1 106 ? 13.944 4.524 -27.653 1.00 89.31 106 SER A N 1
ATOM 819 C CA . SER A 1 106 ? 14.949 5.583 -27.818 1.00 89.31 106 SER A CA 1
ATOM 820 C C . SER A 1 106 ? 16.324 5.065 -28.273 1.00 89.31 106 SER A C 1
ATOM 822 O O . SER A 1 106 ? 16.934 5.618 -29.194 1.00 89.31 106 SER A O 1
ATOM 824 N N . VAL A 1 107 ? 16.802 3.971 -27.678 1.00 92.12 107 VAL A N 1
ATOM 825 C CA . VAL A 1 107 ? 18.096 3.351 -28.007 1.00 92.12 107 VAL A CA 1
ATOM 826 C C . VAL A 1 107 ? 18.053 2.699 -29.379 1.00 92.12 107 VAL A C 1
ATOM 828 O O . VAL A 1 107 ? 18.993 2.843 -30.161 1.00 92.12 107 VAL A O 1
ATOM 831 N N . ARG A 1 108 ? 16.947 2.026 -29.702 1.00 95.75 108 ARG A N 1
ATOM 832 C CA . ARG A 1 108 ? 16.743 1.412 -31.017 1.00 95.75 108 ARG A CA 1
ATOM 833 C C . ARG A 1 108 ? 16.749 2.449 -32.135 1.00 95.75 108 ARG A C 1
ATOM 835 O O . ARG A 1 108 ? 17.444 2.263 -33.130 1.00 95.75 108 ARG A O 1
ATOM 842 N N . GLN A 1 109 ? 16.035 3.557 -31.941 1.00 94.12 109 GLN A N 1
ATOM 843 C CA . GLN A 1 109 ? 16.001 4.661 -32.896 1.00 94.12 109 GLN A CA 1
ATOM 844 C C . GLN A 1 109 ? 17.401 5.255 -33.100 1.00 94.12 109 GLN A C 1
ATOM 846 O O . GLN A 1 109 ? 17.853 5.402 -34.235 1.00 94.12 109 GLN A O 1
ATOM 851 N N . LEU A 1 110 ? 18.128 5.530 -32.009 1.00 92.75 110 LEU A N 1
ATOM 852 C CA . LEU A 1 110 ? 19.497 6.047 -32.078 1.00 92.75 110 LEU A CA 1
ATOM 853 C C . LEU A 1 110 ? 20.440 5.081 -32.812 1.00 92.75 110 LEU A C 1
ATOM 855 O O . LEU A 1 110 ? 21.282 5.511 -33.606 1.00 92.75 110 LEU A O 1
ATOM 859 N N . PHE A 1 111 ? 20.301 3.781 -32.559 1.00 95.19 111 PHE A N 1
ATOM 860 C CA . PHE A 1 111 ? 21.052 2.732 -33.239 1.00 95.19 111 PHE A CA 1
ATOM 861 C C . PHE A 1 111 ? 20.781 2.720 -34.746 1.00 95.19 111 PHE A C 1
ATOM 863 O O . PHE A 1 111 ? 21.729 2.744 -35.534 1.00 95.19 111 PHE A O 1
ATOM 870 N N . ASP A 1 112 ? 19.514 2.749 -35.155 1.00 97.62 112 ASP A N 1
ATOM 871 C CA . ASP A 1 112 ? 19.125 2.735 -36.566 1.00 97.62 112 ASP A CA 1
ATOM 872 C C . ASP A 1 112 ? 19.581 3.984 -37.315 1.00 97.62 112 ASP A C 1
ATOM 874 O O . ASP A 1 112 ? 20.149 3.878 -38.406 1.00 97.62 112 ASP A O 1
ATOM 878 N N . ASP A 1 113 ? 19.410 5.157 -36.707 1.00 96.62 113 ASP A N 1
ATOM 879 C CA . ASP A 1 113 ? 19.840 6.427 -37.287 1.00 96.62 113 ASP A CA 1
ATOM 880 C C . ASP A 1 113 ? 21.362 6.477 -37.470 1.00 96.62 113 ASP A C 1
ATOM 882 O O . ASP A 1 113 ? 21.866 6.971 -38.483 1.00 96.62 113 ASP A O 1
ATOM 886 N N . THR A 1 114 ? 22.114 5.949 -36.501 1.00 94.25 114 THR A N 1
ATOM 887 C CA . THR A 1 114 ? 23.584 5.938 -36.541 1.00 94.25 114 THR A CA 1
ATOM 888 C C . THR A 1 114 ? 24.098 4.913 -37.548 1.00 94.25 114 THR A C 1
ATOM 890 O O . THR A 1 114 ? 25.021 5.205 -38.309 1.00 94.25 114 THR A O 1
ATOM 893 N N . LEU A 1 115 ? 23.466 3.739 -37.629 1.00 97.12 115 LEU A N 1
ATOM 894 C CA . LEU A 1 115 ? 23.780 2.736 -38.643 1.00 97.12 115 LEU A CA 1
ATOM 895 C C . LEU A 1 115 ? 23.495 3.253 -40.061 1.00 97.12 115 LEU A C 1
ATOM 897 O O . LEU A 1 115 ? 24.330 3.079 -40.948 1.00 97.12 115 LEU A O 1
ATOM 901 N N . ALA A 1 116 ? 22.368 3.936 -40.276 1.00 98.25 116 ALA A N 1
ATOM 902 C CA . ALA A 1 116 ? 22.036 4.529 -41.569 1.00 98.25 116 ALA A CA 1
ATOM 903 C C . ALA A 1 116 ? 23.068 5.591 -41.993 1.00 98.25 116 ALA A C 1
ATOM 905 O O . ALA A 1 116 ? 23.525 5.589 -43.140 1.00 98.25 116 ALA A O 1
ATOM 906 N N . LYS A 1 117 ? 23.501 6.455 -41.062 1.00 96.44 117 LYS A N 1
ATOM 907 C CA . LYS A 1 117 ? 24.586 7.427 -41.301 1.00 96.44 117 LYS A CA 1
ATOM 908 C C . LYS A 1 117 ? 25.909 6.739 -41.632 1.00 96.44 117 LYS A C 1
ATOM 910 O O . LYS A 1 117 ? 26.586 7.149 -42.573 1.00 96.44 117 LYS A O 1
ATOM 915 N N . ALA A 1 118 ? 26.255 5.677 -40.905 1.00 95.88 118 ALA A N 1
ATOM 916 C CA . ALA A 1 118 ? 27.460 4.893 -41.146 1.00 95.88 118 ALA A CA 1
ATOM 917 C C . ALA A 1 118 ? 27.464 4.253 -42.542 1.00 95.88 118 ALA A C 1
ATOM 919 O O . ALA A 1 118 ? 28.455 4.355 -43.263 1.00 95.88 118 ALA A O 1
ATOM 920 N N . GLN A 1 119 ? 26.344 3.659 -42.959 1.00 97.44 119 GLN A N 1
ATOM 921 C CA . GLN A 1 119 ? 26.190 3.074 -44.294 1.00 97.44 119 GLN A CA 1
ATOM 922 C C . GLN A 1 119 ? 26.266 4.130 -45.404 1.00 97.44 119 GLN A C 1
ATOM 924 O O . GLN A 1 119 ? 26.934 3.905 -46.414 1.00 97.44 119 GLN A O 1
ATOM 929 N N . ALA A 1 120 ? 25.629 5.290 -45.213 1.00 97.81 120 ALA A N 1
ATOM 930 C CA . ALA A 1 120 ? 25.690 6.394 -46.168 1.00 97.81 120 ALA A CA 1
ATOM 931 C C . ALA A 1 120 ? 27.119 6.941 -46.320 1.00 97.81 120 ALA A C 1
ATOM 933 O O . ALA A 1 120 ? 27.578 7.155 -47.441 1.00 97.81 120 ALA A O 1
ATOM 934 N N . MET A 1 121 ? 27.840 7.111 -45.207 1.00 94.69 121 MET A N 1
ATOM 935 C CA . MET A 1 121 ? 29.235 7.559 -45.218 1.00 94.69 121 MET A CA 1
ATOM 936 C C . MET A 1 121 ? 30.171 6.523 -45.846 1.00 94.69 121 MET A C 1
ATOM 938 O O . MET A 1 121 ? 31.144 6.885 -46.506 1.00 94.69 121 MET A O 1
ATOM 942 N N . GLU A 1 122 ? 29.889 5.232 -45.669 1.00 91.81 122 GLU A N 1
ATOM 943 C CA . GLU A 1 122 ? 30.705 4.189 -46.278 1.00 91.81 122 GLU A CA 1
ATOM 944 C C . GLU A 1 122 ? 30.532 4.132 -47.801 1.00 91.81 122 GLU A C 1
ATOM 946 O O . GLU A 1 122 ? 31.517 3.925 -48.513 1.00 91.81 122 GLU A O 1
ATOM 951 N N . ALA A 1 123 ? 29.317 4.395 -48.292 1.00 95.19 123 ALA A N 1
ATOM 952 C CA . ALA A 1 123 ? 28.996 4.468 -49.716 1.00 95.19 123 ALA A CA 1
ATOM 953 C C . ALA A 1 123 ? 29.491 5.753 -50.413 1.00 95.19 123 ALA A C 1
ATOM 955 O O . ALA A 1 123 ? 29.563 5.776 -51.643 1.00 95.19 123 ALA A O 1
ATOM 956 N N . ASP A 1 124 ? 29.825 6.814 -49.669 1.00 93.88 124 ASP A N 1
ATOM 957 C CA . ASP A 1 124 ? 30.295 8.080 -50.240 1.00 93.88 124 ASP A CA 1
ATOM 958 C C . ASP A 1 124 ? 31.773 7.991 -50.679 1.00 93.88 124 ASP A C 1
ATOM 960 O O . ASP A 1 124 ? 32.664 7.839 -49.834 1.00 93.88 124 ASP A O 1
ATOM 964 N N . PRO A 1 125 ? 32.081 8.130 -51.987 1.00 91.25 125 PRO A N 1
ATOM 965 C CA . PRO A 1 125 ? 33.457 8.109 -52.482 1.00 91.25 125 PRO A CA 1
ATOM 966 C C . PRO A 1 125 ? 34.285 9.331 -52.052 1.00 91.25 125 PRO A C 1
ATOM 968 O O . PRO A 1 125 ? 35.508 9.300 -52.180 1.00 91.25 125 PRO A O 1
ATOM 971 N N . ASN A 1 126 ? 33.646 10.401 -51.566 1.00 92.06 126 ASN A N 1
ATOM 972 C CA . ASN A 1 126 ? 34.313 11.629 -51.130 1.00 92.06 126 ASN A CA 1
ATOM 973 C C . ASN A 1 126 ? 34.557 11.684 -49.614 1.00 92.06 126 ASN A C 1
ATOM 975 O O . ASN A 1 126 ? 35.258 12.588 -49.153 1.00 92.06 126 ASN A O 1
ATOM 979 N N . ALA A 1 127 ? 33.999 10.750 -48.838 1.00 88.81 127 ALA A N 1
ATOM 980 C CA . ALA A 1 127 ? 34.164 10.732 -47.390 1.00 88.81 127 ALA A CA 1
ATOM 981 C C . ALA A 1 127 ? 35.631 10.492 -47.006 1.00 88.81 127 ALA A C 1
ATOM 983 O O . ALA A 1 127 ? 36.279 9.554 -47.486 1.00 88.81 127 ALA A O 1
ATOM 984 N N . SER A 1 128 ? 36.166 11.331 -46.115 1.00 87.69 128 SER A N 1
ATOM 985 C CA . SER A 1 128 ? 37.562 11.217 -45.703 1.00 87.69 128 SER A CA 1
ATOM 986 C C . SER A 1 128 ? 37.781 10.009 -44.786 1.00 87.69 128 SER A C 1
ATOM 988 O O . SER A 1 128 ? 36.891 9.577 -44.053 1.00 87.69 128 SER A O 1
ATOM 990 N N . ALA A 1 129 ? 39.007 9.478 -44.766 1.00 81.19 129 ALA A N 1
ATOM 991 C CA . ALA A 1 129 ? 39.376 8.399 -43.845 1.00 81.19 129 ALA A CA 1
ATOM 992 C C . ALA A 1 129 ? 39.192 8.788 -42.364 1.00 81.19 129 ALA A C 1
ATOM 994 O O . ALA A 1 129 ? 38.944 7.922 -41.527 1.00 81.19 129 ALA A O 1
ATOM 995 N N . VAL A 1 130 ? 39.303 10.083 -42.046 1.00 79.25 130 VAL A N 1
ATOM 996 C CA . VAL A 1 130 ? 39.094 10.609 -40.692 1.00 79.25 130 VAL A CA 1
ATOM 997 C C . VAL A 1 130 ? 37.611 10.591 -40.331 1.00 79.25 130 VAL A C 1
ATOM 999 O O . VAL A 1 130 ? 37.269 10.099 -39.259 1.00 79.25 130 VAL A O 1
ATOM 1002 N N . ASP A 1 131 ? 36.733 11.038 -41.233 1.00 81.12 131 ASP A N 1
ATOM 1003 C CA . ASP A 1 131 ? 35.282 11.035 -40.999 1.00 81.12 131 ASP A CA 1
ATOM 1004 C C . ASP A 1 131 ? 34.764 9.607 -40.815 1.00 81.12 131 ASP A C 1
ATOM 1006 O O . ASP A 1 131 ? 34.021 9.323 -39.877 1.00 81.12 131 ASP A O 1
ATOM 1010 N N . LYS A 1 132 ? 35.253 8.669 -41.637 1.00 84.56 132 LYS A N 1
ATOM 1011 C CA . LYS A 1 132 ? 34.919 7.245 -41.507 1.00 84.56 132 LYS A CA 1
ATOM 1012 C C . LYS A 1 132 ? 35.378 6.654 -40.174 1.00 84.56 132 LYS A C 1
ATOM 1014 O O . LYS A 1 132 ? 34.654 5.867 -39.565 1.00 84.56 132 LYS A O 1
ATOM 1019 N N . ALA A 1 133 ? 36.568 7.030 -39.702 1.00 81.94 133 ALA A N 1
ATOM 1020 C CA . ALA A 1 133 ? 37.063 6.592 -38.400 1.00 81.94 133 ALA A CA 1
ATOM 1021 C C . ALA A 1 133 ? 36.229 7.170 -37.244 1.00 81.94 133 ALA A C 1
ATOM 1023 O O . ALA A 1 133 ? 35.951 6.447 -36.289 1.00 81.94 133 ALA A O 1
ATOM 1024 N N . LEU A 1 134 ? 35.790 8.430 -37.336 1.00 82.25 134 LEU A N 1
ATOM 1025 C CA . LEU A 1 134 ? 34.914 9.051 -36.339 1.00 82.25 134 LEU A CA 1
ATOM 1026 C C . LEU A 1 134 ? 33.532 8.385 -36.309 1.00 82.25 134 LEU A C 1
ATOM 1028 O O . LEU A 1 134 ? 33.057 8.012 -35.241 1.00 82.25 134 LEU A O 1
ATOM 1032 N N . MET A 1 135 ? 32.938 8.132 -37.475 1.00 91.00 135 MET A N 1
ATOM 1033 C CA . MET A 1 135 ? 31.657 7.432 -37.592 1.00 91.00 135 MET A CA 1
ATOM 1034 C C . MET A 1 135 ? 31.713 6.008 -37.020 1.00 91.00 135 MET A C 1
ATOM 1036 O O . MET A 1 135 ? 30.765 5.544 -36.387 1.00 91.00 135 MET A O 1
ATOM 1040 N N . ALA A 1 136 ? 32.849 5.316 -37.163 1.00 83.19 136 ALA A N 1
ATOM 1041 C CA . ALA A 1 136 ? 33.051 4.013 -36.531 1.00 83.19 136 ALA A CA 1
ATOM 1042 C C . ALA A 1 136 ? 33.009 4.098 -34.991 1.00 83.19 136 ALA A C 1
ATOM 1044 O O . ALA A 1 136 ? 32.483 3.189 -34.344 1.00 83.19 136 ALA A O 1
ATOM 1045 N N . VAL A 1 137 ? 33.534 5.183 -34.406 1.00 82.06 137 VAL A N 1
ATOM 1046 C CA . VAL A 1 137 ? 33.479 5.454 -32.958 1.00 82.06 137 VAL A CA 1
ATOM 1047 C C . VAL A 1 137 ? 32.062 5.814 -32.509 1.00 82.06 137 VAL A C 1
ATOM 1049 O O . VAL A 1 137 ? 31.619 5.328 -31.468 1.00 82.06 137 VAL A O 1
ATOM 1052 N N . GLU A 1 138 ? 31.336 6.620 -33.285 1.00 83.38 138 GLU A N 1
ATOM 1053 C CA . GLU A 1 138 ? 29.938 6.967 -32.998 1.00 83.38 138 GLU A CA 1
ATOM 1054 C C . GLU A 1 138 ? 29.058 5.713 -32.970 1.00 83.38 138 GLU A C 1
ATOM 1056 O O . GLU A 1 138 ? 28.401 5.440 -31.965 1.00 83.38 138 GLU A O 1
ATOM 1061 N N . LEU A 1 139 ? 29.133 4.880 -34.014 1.00 90.00 139 LEU A N 1
ATOM 1062 C CA . LEU A 1 139 ? 28.387 3.623 -34.070 1.00 90.00 139 LEU A CA 1
ATOM 1063 C C . LEU A 1 139 ? 28.792 2.666 -32.940 1.00 90.00 139 LEU A C 1
ATOM 1065 O O . LEU A 1 139 ? 27.931 2.038 -32.326 1.00 90.00 139 LEU A O 1
ATOM 1069 N N . SER A 1 140 ? 30.085 2.591 -32.607 1.00 82.94 140 SER A N 1
ATOM 1070 C CA . SER A 1 140 ? 30.547 1.790 -31.469 1.00 82.94 140 SER A CA 1
ATOM 1071 C C . SER A 1 140 ? 30.016 2.306 -30.131 1.00 82.94 140 SER A C 1
ATOM 1073 O O . SER A 1 140 ? 29.769 1.497 -29.241 1.00 82.94 140 SER A O 1
ATOM 1075 N N . THR A 1 141 ? 29.847 3.619 -29.968 1.00 83.69 141 THR A N 1
ATOM 1076 C CA . THR A 1 141 ? 29.278 4.208 -28.748 1.00 83.69 141 THR A CA 1
ATOM 1077 C C . THR A 1 141 ? 27.830 3.774 -28.571 1.00 83.69 141 THR A C 1
ATOM 1079 O O . THR A 1 141 ? 27.461 3.331 -27.487 1.00 83.69 141 THR A O 1
ATOM 1082 N N . VAL A 1 142 ? 27.033 3.808 -29.642 1.00 83.19 142 VAL A N 1
ATOM 1083 C CA . VAL A 1 142 ? 25.640 3.344 -29.594 1.00 83.19 142 VAL A CA 1
ATOM 1084 C C . VAL A 1 142 ? 25.561 1.830 -29.375 1.00 83.19 142 VAL A C 1
ATOM 1086 O O . VAL A 1 142 ? 24.714 1.360 -28.623 1.00 83.19 142 VAL A O 1
ATOM 1089 N N . CYS A 1 143 ? 26.504 1.056 -29.924 1.00 83.00 143 CYS A N 1
ATOM 1090 C CA . CYS A 1 143 ? 26.609 -0.381 -29.639 1.00 83.00 143 CYS A CA 1
ATOM 1091 C C . CYS A 1 143 ? 26.931 -0.699 -28.164 1.00 83.00 143 CYS A C 1
ATOM 1093 O O . CYS A 1 143 ? 26.686 -1.817 -27.723 1.00 83.00 143 CYS A O 1
ATOM 1095 N N . ASN A 1 144 ? 27.460 0.249 -27.384 1.00 84.75 144 ASN A N 1
ATOM 1096 C CA . ASN A 1 144 ? 27.647 0.064 -25.940 1.00 84.75 144 ASN A CA 1
ATOM 1097 C C . ASN A 1 144 ? 26.358 0.322 -25.140 1.00 84.75 144 ASN A C 1
ATOM 1099 O O . ASN A 1 144 ? 26.336 0.087 -23.938 1.00 84.75 144 ASN A O 1
ATOM 1103 N N . MET A 1 145 ? 25.297 0.814 -25.784 1.00 87.50 145 MET A N 1
ATOM 1104 C CA . MET A 1 145 ? 23.988 1.049 -25.167 1.00 87.50 145 MET A CA 1
ATOM 1105 C C . MET A 1 145 ? 23.030 -0.135 -25.369 1.00 87.50 145 MET A C 1
ATOM 1107 O O . MET A 1 145 ? 21.856 -0.041 -25.035 1.00 87.50 145 MET A O 1
ATOM 1111 N N . LEU A 1 146 ? 23.500 -1.259 -25.913 1.00 88.81 146 LEU A N 1
ATOM 1112 C CA . LEU A 1 146 ? 22.641 -2.403 -26.237 1.00 88.81 146 LEU A CA 1
ATOM 1113 C C . LEU A 1 146 ? 22.107 -3.148 -25.003 1.00 88.81 146 LEU A C 1
ATOM 1115 O O . LEU A 1 146 ? 21.189 -3.950 -25.134 1.00 88.81 146 LEU A O 1
ATOM 1119 N N . ASP A 1 147 ? 22.636 -2.846 -23.817 1.00 88.56 147 ASP A N 1
ATOM 1120 C CA . ASP A 1 147 ? 22.143 -3.381 -22.545 1.00 88.56 147 ASP A CA 1
ATOM 1121 C C . ASP A 1 147 ? 20.897 -2.632 -22.025 1.00 88.56 147 ASP A C 1
ATOM 1123 O O . ASP A 1 147 ? 20.245 -3.089 -21.087 1.00 88.56 147 ASP A O 1
ATOM 1127 N N . PHE A 1 148 ? 20.538 -1.489 -22.624 1.00 90.19 148 PHE A N 1
ATOM 1128 C CA . PHE A 1 148 ? 19.322 -0.741 -22.289 1.00 90.19 148 PHE A CA 1
ATOM 1129 C C . PHE A 1 148 ? 18.109 -1.375 -22.983 1.00 90.19 148 PHE A C 1
ATOM 1131 O O . PHE A 1 148 ? 17.633 -0.928 -24.031 1.00 90.19 148 PHE A O 1
ATOM 1138 N N . VAL A 1 149 ? 17.639 -2.465 -22.387 1.00 94.62 149 VAL A N 1
ATOM 1139 C CA . VAL A 1 149 ? 16.479 -3.241 -22.830 1.00 94.62 149 VAL A CA 1
ATOM 1140 C C . VAL A 1 149 ? 15.254 -2.961 -21.963 1.00 94.62 149 VAL A C 1
ATOM 1142 O O . VAL A 1 149 ? 15.371 -2.509 -20.823 1.00 94.62 149 VAL A O 1
ATOM 1145 N N . LYS A 1 150 ? 14.073 -3.253 -22.508 1.00 96.00 150 LYS A N 1
ATOM 1146 C CA . LYS A 1 150 ? 12.787 -3.174 -21.811 1.00 96.00 150 LYS A CA 1
ATOM 1147 C C . LYS A 1 150 ? 12.818 -4.035 -20.546 1.00 96.00 150 LYS A C 1
ATOM 1149 O O . LYS A 1 150 ? 13.222 -5.197 -20.604 1.00 96.00 150 LYS A O 1
ATOM 1154 N N . GLY A 1 151 ? 12.382 -3.469 -19.424 1.00 95.81 151 GLY A N 1
ATOM 1155 C CA . GLY A 1 151 ? 12.216 -4.211 -18.175 1.00 95.81 151 GLY A CA 1
ATOM 1156 C C . GLY A 1 151 ? 11.067 -5.220 -18.247 1.00 95.81 151 GLY A C 1
ATOM 1157 O O . GLY A 1 151 ? 10.056 -4.975 -18.911 1.00 95.81 151 GLY A O 1
ATOM 1158 N N . ASP A 1 152 ? 11.207 -6.343 -17.544 1.00 97.38 152 ASP A N 1
ATOM 1159 C CA . ASP A 1 152 ? 10.115 -7.288 -17.322 1.00 97.38 152 ASP A CA 1
ATOM 1160 C C . ASP A 1 152 ? 9.153 -6.729 -16.272 1.00 97.38 152 ASP A C 1
ATOM 1162 O O . ASP A 1 152 ? 9.493 -6.599 -15.098 1.00 97.38 152 ASP A O 1
ATOM 1166 N N . LYS A 1 153 ? 7.935 -6.415 -16.710 1.00 98.06 153 LYS A N 1
ATOM 1167 C CA . LYS A 1 153 ? 6.886 -5.777 -15.906 1.00 98.06 153 LYS A CA 1
ATOM 1168 C C . LYS A 1 153 ? 5.988 -6.763 -15.164 1.00 98.06 153 LYS A C 1
ATOM 1170 O O . LYS A 1 153 ? 5.090 -6.328 -14.451 1.00 98.06 153 LYS A O 1
ATOM 1175 N N . THR A 1 154 ? 6.203 -8.069 -15.323 1.00 98.62 154 THR A N 1
ATOM 1176 C CA . THR A 1 154 ? 5.275 -9.107 -14.849 1.00 98.62 154 THR A CA 1
ATOM 1177 C C . THR A 1 154 ? 4.999 -9.007 -13.347 1.00 98.62 154 THR A C 1
ATOM 1179 O O . THR A 1 154 ? 3.841 -9.012 -12.932 1.00 98.62 154 THR A O 1
ATOM 1182 N N . GLU A 1 155 ? 6.044 -8.880 -12.526 1.00 98.38 155 GLU A N 1
ATOM 1183 C CA . GLU A 1 155 ? 5.883 -8.821 -11.068 1.00 98.38 155 GLU A CA 1
ATOM 1184 C C . GLU A 1 155 ? 5.294 -7.492 -10.586 1.00 98.38 155 GLU A C 1
ATOM 1186 O O . GLU A 1 155 ? 4.445 -7.490 -9.696 1.00 98.38 155 GLU A O 1
ATOM 1191 N N . LEU A 1 156 ? 5.714 -6.369 -11.181 1.00 98.75 156 LEU A N 1
ATOM 1192 C CA . LEU A 1 156 ? 5.163 -5.053 -10.856 1.00 98.75 156 LEU A CA 1
ATOM 1193 C C . LEU A 1 156 ? 3.675 -4.979 -11.214 1.00 98.75 156 LEU A C 1
ATOM 1195 O O . LEU A 1 156 ? 2.886 -4.485 -10.416 1.00 98.75 156 LEU A O 1
ATOM 1199 N N . GLN A 1 157 ? 3.284 -5.508 -12.377 1.00 98.69 157 GLN A N 1
ATOM 1200 C CA . GLN A 1 157 ? 1.892 -5.536 -12.825 1.00 98.69 157 GLN A CA 1
ATOM 1201 C C . GLN A 1 157 ? 1.024 -6.350 -11.864 1.00 98.69 157 GLN A C 1
ATOM 1203 O O . GLN A 1 157 ? -0.022 -5.876 -11.434 1.00 98.69 157 GLN A O 1
ATOM 1208 N N . ALA A 1 158 ? 1.479 -7.552 -11.493 1.00 98.69 158 ALA A N 1
ATOM 1209 C CA . ALA A 1 158 ? 0.753 -8.406 -10.559 1.00 98.69 158 ALA A CA 1
ATOM 1210 C C . ALA A 1 158 ? 0.540 -7.719 -9.202 1.00 98.69 158 ALA A C 1
ATOM 1212 O O . ALA A 1 158 ? -0.562 -7.763 -8.660 1.00 98.69 158 ALA A O 1
ATOM 1213 N N . TYR A 1 159 ? 1.573 -7.051 -8.680 1.00 98.56 159 TYR A N 1
ATOM 1214 C CA . TYR A 1 159 ? 1.481 -6.340 -7.409 1.00 98.56 159 TYR A CA 1
ATOM 1215 C C . TYR A 1 159 ? 0.598 -5.090 -7.495 1.00 98.56 159 TYR A C 1
ATOM 1217 O O . TYR A 1 159 ? -0.240 -4.866 -6.628 1.00 98.56 159 TYR A O 1
ATOM 1225 N N . TYR A 1 160 ? 0.728 -4.305 -8.569 1.00 98.75 160 TYR A N 1
ATOM 1226 C CA . TYR A 1 160 ? -0.141 -3.161 -8.840 1.00 98.75 160 TYR A CA 1
ATOM 1227 C C . TYR A 1 160 ? -1.616 -3.581 -8.880 1.00 98.75 160 TYR A C 1
ATOM 1229 O O . TYR A 1 160 ? -2.452 -2.958 -8.231 1.00 98.75 160 TYR A O 1
ATOM 1237 N N . ASP A 1 161 ? -1.935 -4.668 -9.588 1.00 98.62 161 ASP A N 1
ATOM 1238 C CA . ASP A 1 161 ? -3.300 -5.186 -9.678 1.00 98.62 161 ASP A CA 1
ATOM 1239 C C . ASP A 1 161 ? -3.850 -5.687 -8.336 1.00 98.62 161 ASP A C 1
ATOM 1241 O O . ASP A 1 161 ? -5.056 -5.596 -8.119 1.00 98.62 161 ASP A O 1
ATOM 1245 N N . GLU A 1 162 ? -2.994 -6.182 -7.437 1.00 98.12 162 GLU A N 1
ATOM 1246 C CA . GLU A 1 162 ? -3.386 -6.582 -6.079 1.00 98.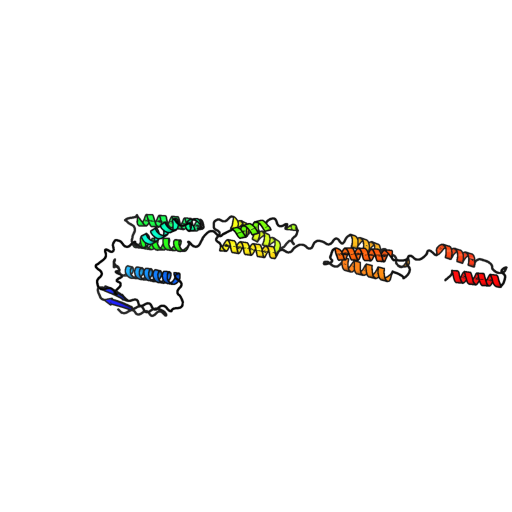12 162 GLU A CA 1
ATOM 1247 C C . GLU A 1 162 ? -3.788 -5.376 -5.218 1.00 98.12 162 GLU A C 1
ATOM 1249 O O . GLU A 1 162 ? -4.743 -5.465 -4.446 1.00 98.12 162 GLU A O 1
ATOM 1254 N N . VAL A 1 163 ? -3.065 -4.257 -5.329 1.00 98.12 163 VAL A N 1
ATOM 1255 C CA . VAL A 1 163 ? -3.155 -3.157 -4.351 1.00 98.12 163 VAL A CA 1
ATOM 1256 C C . VAL A 1 163 ? -3.892 -1.914 -4.856 1.00 98.12 163 VAL A C 1
ATOM 1258 O O . VAL A 1 163 ? -4.257 -1.065 -4.046 1.00 98.12 163 VAL A O 1
ATOM 1261 N N . LYS A 1 164 ? -4.131 -1.777 -6.166 1.00 97.88 164 LYS A N 1
ATOM 1262 C CA . LYS A 1 164 ? -4.750 -0.569 -6.752 1.00 97.88 164 LYS A CA 1
ATOM 1263 C C . LYS A 1 164 ? -6.175 -0.289 -6.270 1.00 97.88 164 LYS A C 1
ATOM 1265 O O . LYS A 1 164 ? -6.587 0.865 -6.245 1.00 97.88 164 LYS A O 1
ATOM 1270 N N . ASP A 1 165 ? -6.904 -1.340 -5.898 1.00 96.56 165 ASP A N 1
ATOM 1271 C CA . ASP A 1 165 ? -8.309 -1.282 -5.477 1.00 96.56 165 ASP A CA 1
ATOM 1272 C C . ASP A 1 165 ? -8.454 -1.388 -3.947 1.00 96.56 165 ASP A C 1
ATOM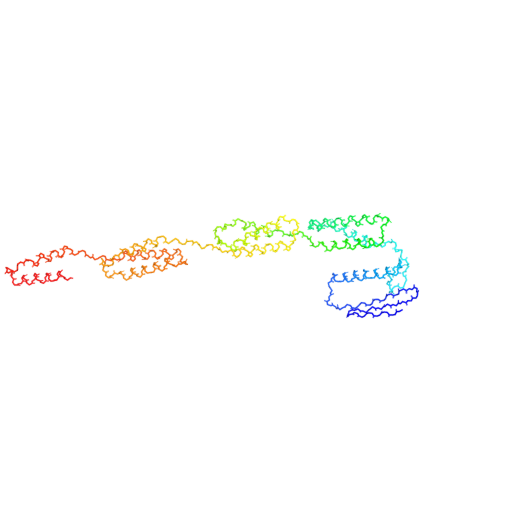 1274 O O . ASP A 1 165 ? -9.531 -1.699 -3.434 1.00 96.56 165 ASP A O 1
ATOM 1278 N N . LEU A 1 166 ? -7.362 -1.168 -3.205 1.00 96.50 166 LEU A N 1
ATOM 1279 C CA . LEU A 1 166 ? -7.378 -1.170 -1.748 1.00 96.50 166 LEU A CA 1
ATOM 1280 C C . LEU A 1 166 ? -8.340 -0.089 -1.232 1.00 96.50 166 LEU A C 1
ATOM 1282 O O . LEU A 1 166 ? -8.277 1.066 -1.656 1.00 96.50 166 LEU A O 1
ATOM 1286 N N . ASP A 1 167 ? -9.217 -0.457 -0.296 1.00 96.00 167 ASP A N 1
ATOM 1287 C CA . ASP A 1 167 ? -10.140 0.488 0.331 1.00 96.00 167 ASP A CA 1
ATOM 1288 C C . ASP A 1 167 ? -9.378 1.420 1.281 1.00 96.00 167 ASP A C 1
ATOM 1290 O O . ASP A 1 167 ? -9.155 1.122 2.457 1.00 96.00 167 ASP A O 1
ATOM 1294 N N . LEU A 1 168 ? -8.948 2.562 0.746 1.00 95.31 168 LEU A N 1
ATOM 1295 C CA . LEU A 1 168 ? -8.153 3.532 1.486 1.00 95.31 168 LEU A CA 1
ATOM 1296 C C . LEU A 1 168 ? -8.937 4.243 2.598 1.00 95.31 168 LEU A C 1
ATOM 1298 O O . LEU A 1 168 ? -8.317 4.920 3.423 1.00 95.31 168 LEU A O 1
ATOM 1302 N N . ASP A 1 169 ? -10.264 4.108 2.661 1.00 94.00 169 ASP A N 1
ATOM 1303 C CA . ASP A 1 169 ? -11.050 4.670 3.762 1.00 94.00 169 ASP A CA 1
ATOM 1304 C C . ASP A 1 169 ? -10.809 3.917 5.073 1.00 94.00 169 ASP A C 1
ATOM 1306 O O . ASP A 1 169 ? -10.974 4.510 6.142 1.00 94.00 169 ASP A O 1
ATOM 1310 N N . LEU A 1 170 ? -10.320 2.674 5.005 1.00 92.88 170 LEU A N 1
ATOM 1311 C CA . LEU A 1 170 ? -9.886 1.875 6.155 1.00 92.88 170 LEU A CA 1
ATOM 1312 C C . LEU A 1 170 ? -8.534 2.312 6.731 1.00 92.88 170 LEU A C 1
ATOM 1314 O O . LEU A 1 170 ? -8.130 1.801 7.770 1.00 92.88 170 LEU A O 1
ATOM 1318 N N . TYR A 1 171 ? -7.838 3.255 6.096 1.00 94.44 171 TYR A N 1
ATOM 1319 C CA . TYR A 1 171 ? -6.507 3.704 6.501 1.00 94.44 171 TYR A CA 1
ATOM 1320 C C . TYR A 1 171 ? -6.519 5.164 6.943 1.00 94.44 171 TYR A C 1
ATOM 1322 O O . TYR A 1 171 ? -7.322 5.974 6.471 1.00 94.44 171 TYR A O 1
ATOM 1330 N N . VAL A 1 172 ? -5.644 5.491 7.894 1.00 91.88 172 VAL A N 1
ATOM 1331 C CA . VAL A 1 172 ? -5.508 6.827 8.478 1.00 91.88 172 VAL A CA 1
ATOM 1332 C C . VAL A 1 172 ? -5.063 7.814 7.399 1.00 91.88 172 VAL A C 1
ATOM 1334 O O . VAL A 1 172 ? -4.132 7.550 6.639 1.00 91.88 172 VAL A O 1
ATOM 1337 N N . ASP A 1 173 ? -5.732 8.966 7.335 1.00 94.88 173 ASP A N 1
ATOM 1338 C CA . ASP A 1 173 ? -5.337 10.046 6.433 1.00 94.88 173 ASP A CA 1
ATOM 1339 C C . ASP A 1 173 ? -4.035 10.686 6.921 1.00 94.88 173 ASP A C 1
ATOM 1341 O O . ASP A 1 173 ? -3.884 11.002 8.104 1.00 94.88 173 ASP A O 1
ATOM 1345 N N . GLY A 1 174 ? -3.088 10.894 6.011 1.00 95.31 174 GLY A N 1
ATOM 1346 C CA . GLY A 1 174 ? -1.774 11.404 6.365 1.00 95.31 174 GLY A CA 1
ATOM 1347 C C . GLY A 1 174 ? -0.718 11.076 5.324 1.00 95.31 174 GLY A C 1
ATOM 1348 O O . GLY A 1 174 ? -1.013 10.603 4.226 1.00 95.31 174 GLY A O 1
ATOM 1349 N N . LYS A 1 175 ? 0.535 11.324 5.707 1.00 97.06 175 LYS A N 1
ATOM 1350 C CA . LYS A 1 175 ? 1.690 11.201 4.820 1.00 97.06 175 LYS A CA 1
ATOM 1351 C C . LYS A 1 175 ? 1.825 9.787 4.251 1.00 97.06 175 LYS A C 1
ATOM 1353 O O . LYS A 1 175 ? 2.124 9.643 3.077 1.00 97.06 175 LYS A O 1
ATOM 1358 N N . GLU A 1 176 ? 1.596 8.763 5.062 1.00 97.94 176 GLU A N 1
ATOM 1359 C CA . GLU A 1 176 ? 1.752 7.357 4.683 1.00 97.94 176 GLU A CA 1
ATOM 1360 C C . GLU A 1 176 ? 0.756 6.956 3.581 1.00 97.94 176 GLU A C 1
ATOM 1362 O O . GLU A 1 176 ? 1.128 6.306 2.605 1.00 97.94 176 GLU A O 1
ATOM 1367 N N . LYS A 1 177 ? -0.498 7.414 3.687 1.00 98.19 177 LYS A N 1
ATOM 1368 C CA . LYS A 1 177 ? -1.532 7.205 2.664 1.00 98.19 177 LYS A CA 1
ATOM 1369 C C . LYS A 1 177 ? -1.236 7.989 1.383 1.00 98.19 177 LYS A C 1
ATOM 1371 O O . LYS A 1 177 ? -1.374 7.439 0.291 1.00 98.19 177 LYS A O 1
ATOM 1376 N N . ASP A 1 178 ? -0.782 9.237 1.502 1.00 98.38 178 ASP A N 1
ATOM 1377 C CA . ASP A 1 178 ? -0.378 10.054 0.350 1.00 98.38 178 ASP A CA 1
ATOM 1378 C C . ASP A 1 178 ? 0.834 9.451 -0.384 1.00 98.38 178 ASP A C 1
ATOM 1380 O O . ASP A 1 178 ? 0.857 9.398 -1.617 1.00 98.38 178 ASP A O 1
ATOM 1384 N N . ASP A 1 179 ? 1.823 8.949 0.363 1.00 98.56 179 ASP A N 1
ATOM 1385 C CA . ASP A 1 179 ? 3.002 8.270 -0.178 1.00 98.56 179 ASP A CA 1
ATOM 1386 C C . ASP A 1 179 ? 2.601 6.992 -0.935 1.00 98.56 179 ASP A C 1
ATOM 1388 O O . ASP A 1 179 ? 3.132 6.736 -2.017 1.00 98.56 179 ASP A O 1
ATOM 1392 N N . PHE A 1 180 ? 1.640 6.215 -0.418 1.00 98.75 180 PHE A N 1
ATOM 1393 C CA . PHE A 1 180 ? 1.104 5.041 -1.115 1.00 98.75 180 PHE A CA 1
ATOM 1394 C C . PHE A 1 180 ? 0.429 5.413 -2.439 1.00 98.75 180 PHE A C 1
ATOM 1396 O O . PHE A 1 180 ? 0.722 4.796 -3.462 1.00 98.75 180 PHE A O 1
ATOM 1403 N N . ILE A 1 181 ? -0.405 6.457 -2.460 1.00 98.50 181 ILE A N 1
ATOM 1404 C CA . ILE A 1 181 ? -1.044 6.946 -3.694 1.00 98.50 181 ILE A CA 1
ATOM 1405 C C . ILE A 1 181 ? 0.015 7.395 -4.714 1.00 98.50 181 ILE A C 1
ATOM 1407 O O . ILE A 1 181 ? -0.080 7.070 -5.900 1.00 98.50 181 ILE A O 1
ATOM 1411 N N . ALA A 1 182 ? 1.050 8.110 -4.266 1.00 98.69 182 ALA A N 1
ATOM 1412 C CA . ALA A 1 182 ? 2.143 8.550 -5.130 1.00 98.69 182 ALA A CA 1
ATOM 1413 C C . ALA A 1 182 ? 2.963 7.371 -5.683 1.00 98.69 182 ALA A C 1
ATOM 1415 O O . ALA A 1 182 ? 3.298 7.358 -6.870 1.00 98.69 182 ALA A O 1
ATOM 1416 N N . ALA A 1 183 ? 3.258 6.368 -4.852 1.00 98.75 183 ALA A N 1
ATOM 1417 C CA . ALA A 1 183 ? 3.949 5.155 -5.277 1.00 98.75 183 ALA A CA 1
ATOM 1418 C C . ALA A 1 183 ? 3.105 4.340 -6.269 1.00 98.75 183 ALA A C 1
ATOM 1420 O O . ALA A 1 183 ? 3.637 3.831 -7.255 1.00 98.75 183 ALA A O 1
ATOM 1421 N N . LEU A 1 184 ? 1.785 4.273 -6.062 1.00 98.62 184 LEU A N 1
ATOM 1422 C CA . LEU A 1 184 ? 0.855 3.599 -6.967 1.00 98.62 184 LEU A CA 1
ATOM 1423 C C . LEU A 1 184 ? 0.823 4.283 -8.340 1.00 98.62 184 LEU A C 1
ATOM 1425 O O . LEU A 1 184 ? 0.867 3.606 -9.368 1.00 98.62 184 LEU A O 1
ATOM 1429 N N . GLN A 1 185 ? 0.817 5.620 -8.371 1.00 98.69 185 GLN A N 1
ATOM 1430 C CA . GLN A 1 185 ? 0.922 6.381 -9.617 1.00 98.69 185 GLN A CA 1
ATOM 1431 C C . GLN A 1 185 ? 2.270 6.149 -10.312 1.00 98.69 185 GLN A C 1
ATOM 1433 O O . GLN A 1 185 ? 2.302 5.927 -11.518 1.00 98.69 185 GLN A O 1
ATOM 1438 N N . ASN A 1 186 ? 3.383 6.152 -9.572 1.00 98.50 186 ASN A N 1
ATOM 1439 C CA . ASN A 1 186 ? 4.699 5.889 -10.155 1.00 98.50 186 ASN A CA 1
ATOM 1440 C C . ASN A 1 186 ? 4.796 4.479 -10.760 1.00 98.50 186 ASN A C 1
ATOM 1442 O O . ASN A 1 186 ? 5.312 4.324 -11.866 1.00 98.50 186 ASN A O 1
ATOM 1446 N N . ALA A 1 187 ? 4.260 3.470 -10.069 1.00 98.75 187 ALA A N 1
ATOM 1447 C CA . ALA A 1 187 ? 4.157 2.113 -10.590 1.00 98.75 187 ALA A CA 1
ATOM 1448 C C . ALA A 1 187 ? 3.346 2.066 -11.893 1.00 98.75 187 ALA A C 1
ATOM 1450 O O . ALA A 1 187 ? 3.797 1.460 -12.862 1.00 98.75 187 ALA A O 1
ATOM 1451 N N . PHE A 1 188 ? 2.200 2.753 -11.950 1.00 98.62 188 PHE A N 1
ATOM 1452 C CA . PHE A 1 188 ? 1.404 2.874 -13.174 1.00 98.62 188 PHE A CA 1
ATOM 1453 C C . PHE A 1 188 ? 2.194 3.524 -14.322 1.00 98.62 188 PHE A C 1
ATOM 1455 O O . PHE A 1 188 ? 2.234 2.982 -15.426 1.00 98.62 188 PHE A O 1
ATOM 1462 N N . ASP A 1 189 ? 2.890 4.634 -14.064 1.00 98.56 189 ASP A N 1
ATOM 1463 C CA . ASP A 1 189 ? 3.681 5.334 -15.084 1.00 98.56 189 ASP A CA 1
ATOM 1464 C C . ASP A 1 189 ? 4.804 4.442 -15.650 1.00 98.56 189 ASP A C 1
ATOM 1466 O O . ASP A 1 189 ? 5.048 4.415 -16.860 1.00 98.56 189 ASP A O 1
ATOM 1470 N N . VAL A 1 190 ? 5.469 3.661 -14.791 1.00 98.62 190 VAL A N 1
ATOM 1471 C CA . VAL A 1 190 ? 6.483 2.677 -15.203 1.00 98.62 190 VAL A CA 1
ATOM 1472 C C . VAL A 1 190 ? 5.852 1.527 -15.995 1.00 98.62 190 VAL A C 1
ATOM 1474 O O . VAL A 1 190 ? 6.432 1.075 -16.986 1.00 98.62 190 VAL A O 1
ATOM 1477 N N . LEU A 1 191 ? 4.655 1.065 -15.620 1.00 98.38 191 LEU A N 1
ATOM 1478 C CA . LEU A 1 191 ? 3.926 0.013 -16.338 1.00 98.38 191 LEU A CA 1
ATOM 1479 C C . LEU A 1 191 ? 3.497 0.440 -17.750 1.00 98.38 191 LEU A C 1
ATOM 1481 O O . LEU A 1 191 ? 3.619 -0.356 -18.683 1.00 98.38 191 LEU A O 1
ATOM 1485 N N . GLU A 1 192 ? 3.132 1.705 -17.943 1.00 97.94 192 GLU A N 1
ATOM 1486 C CA . GLU A 1 192 ? 2.758 2.257 -19.254 1.00 97.94 192 GLU A CA 1
ATOM 1487 C C . GLU A 1 192 ? 3.972 2.664 -20.115 1.00 97.94 192 GLU A C 1
ATOM 1489 O O . GLU A 1 192 ? 3.899 2.697 -21.343 1.00 97.94 192 GLU A O 1
ATOM 1494 N N . SER A 1 193 ? 5.124 2.942 -19.500 1.00 95.44 193 SER A N 1
ATOM 1495 C CA . SER A 1 193 ? 6.316 3.431 -20.204 1.00 95.44 193 SER A CA 1
ATOM 1496 C C . SER A 1 193 ? 7.040 2.348 -21.018 1.00 95.44 193 SER A C 1
ATOM 1498 O O . SER A 1 193 ? 7.593 1.395 -20.469 1.00 95.44 193 SER A O 1
ATOM 1500 N N . GLU A 1 194 ? 7.141 2.506 -22.339 1.00 93.81 194 GLU A N 1
ATOM 1501 C CA . GLU A 1 194 ? 7.975 1.624 -23.179 1.00 93.81 194 GLU A CA 1
ATOM 1502 C C . GLU A 1 194 ? 9.489 1.857 -23.010 1.00 93.81 194 GLU A C 1
ATOM 1504 O O . GLU A 1 194 ? 10.291 1.044 -23.473 1.00 93.81 194 GLU A O 1
ATOM 1509 N N . GLU A 1 195 ? 9.880 2.951 -22.349 1.00 93.94 195 GLU A N 1
ATOM 1510 C CA . GLU A 1 195 ? 11.279 3.337 -22.113 1.00 93.94 195 GLU A CA 1
ATOM 1511 C C . GLU A 1 195 ? 11.846 2.765 -20.807 1.00 93.94 195 GLU A C 1
ATOM 1513 O O . GLU A 1 195 ? 13.045 2.872 -20.558 1.00 93.94 195 GLU A O 1
ATOM 1518 N N . SER A 1 196 ? 11.002 2.165 -19.964 1.00 93.38 196 SER A N 1
ATOM 1519 C CA . SER A 1 196 ? 11.421 1.671 -18.655 1.00 93.38 196 SER A CA 1
ATOM 1520 C C . SER A 1 196 ? 12.323 0.446 -18.771 1.00 93.38 196 SER A C 1
ATOM 1522 O O . SER A 1 196 ? 11.966 -0.566 -19.385 1.00 93.38 196 SER A O 1
ATOM 1524 N N . ILE A 1 197 ? 13.485 0.533 -18.129 1.00 95.12 197 ILE A N 1
ATOM 1525 C CA . ILE A 1 197 ? 14.435 -0.576 -18.007 1.00 95.12 197 ILE A CA 1
ATOM 1526 C C . ILE A 1 197 ? 14.158 -1.379 -16.733 1.00 95.12 197 ILE A C 1
ATOM 1528 O O . ILE A 1 197 ? 13.410 -0.938 -15.863 1.00 95.12 197 ILE A O 1
ATOM 1532 N N . GLN A 1 198 ? 14.796 -2.546 -16.581 1.00 96.88 198 GLN A N 1
ATOM 1533 C CA . GLN A 1 198 ? 14.568 -3.416 -15.416 1.00 96.88 198 GLN A CA 1
ATOM 1534 C C . GLN A 1 198 ? 14.743 -2.686 -14.080 1.00 96.88 198 GLN A C 1
ATOM 1536 O O . GLN A 1 198 ? 13.940 -2.860 -13.173 1.00 96.88 198 GLN A O 1
ATOM 1541 N N . LYS A 1 199 ? 15.753 -1.813 -13.983 1.00 96.12 199 LYS A N 1
ATOM 1542 C CA . LYS A 1 199 ? 15.994 -1.037 -12.767 1.00 96.12 199 LYS A CA 1
ATOM 1543 C C . LYS A 1 199 ? 14.791 -0.161 -12.389 1.00 96.12 199 LYS A C 1
ATOM 1545 O O . LYS A 1 199 ? 14.461 -0.085 -11.213 1.00 96.12 199 LYS A O 1
ATOM 1550 N N . ASP A 1 200 ? 14.146 0.479 -13.361 1.00 97.25 200 ASP A N 1
ATOM 1551 C CA . ASP A 1 200 ? 12.990 1.342 -13.096 1.00 97.25 200 ASP A CA 1
ATOM 1552 C C . ASP A 1 200 ? 11.804 0.520 -12.584 1.00 97.25 200 ASP A C 1
ATOM 1554 O O . ASP A 1 200 ? 11.095 0.947 -11.677 1.00 97.25 200 ASP A O 1
ATOM 1558 N N . VAL A 1 201 ? 11.614 -0.680 -13.144 1.00 98.56 201 VAL A N 1
ATOM 1559 C CA . VAL A 1 201 ? 10.572 -1.619 -12.709 1.00 98.56 201 VAL A CA 1
ATOM 1560 C C . VAL A 1 201 ? 10.824 -2.097 -11.279 1.00 98.56 201 VAL A C 1
ATOM 1562 O O . VAL A 1 201 ? 9.912 -2.053 -10.452 1.00 98.56 201 VAL A O 1
ATOM 1565 N N . ASP A 1 202 ? 12.056 -2.509 -10.973 1.00 98.38 202 ASP A N 1
ATOM 1566 C CA . ASP A 1 202 ? 12.442 -2.995 -9.645 1.00 98.38 202 ASP A CA 1
ATOM 1567 C C . ASP A 1 202 ? 12.317 -1.890 -8.582 1.00 98.38 202 ASP A C 1
ATOM 1569 O O . ASP A 1 202 ? 11.793 -2.125 -7.488 1.00 98.38 202 ASP A O 1
ATOM 1573 N N . ASP A 1 203 ? 12.765 -0.673 -8.909 1.00 98.44 203 ASP A N 1
ATOM 1574 C CA . ASP A 1 203 ? 12.664 0.495 -8.034 1.00 98.44 203 ASP A CA 1
ATOM 1575 C C . ASP A 1 203 ? 11.189 0.844 -7.757 1.00 98.44 203 ASP A C 1
ATOM 1577 O O . ASP A 1 203 ? 10.815 1.042 -6.599 1.00 98.44 203 ASP A O 1
ATOM 1581 N N . ALA A 1 204 ? 10.342 0.880 -8.794 1.00 98.75 204 ALA A N 1
ATOM 1582 C CA . ALA A 1 204 ? 8.918 1.195 -8.659 1.00 98.75 204 ALA A CA 1
ATOM 1583 C C . ALA A 1 204 ? 8.173 0.143 -7.825 1.00 98.75 204 ALA A C 1
ATOM 1585 O O . ALA A 1 204 ? 7.372 0.493 -6.956 1.00 98.75 204 ALA A O 1
ATOM 1586 N N . LYS A 1 205 ? 8.477 -1.146 -8.034 1.00 98.69 205 LYS A N 1
ATOM 1587 C CA . LYS A 1 205 ? 7.912 -2.242 -7.236 1.00 98.69 205 LYS A CA 1
ATOM 1588 C C . LYS A 1 205 ? 8.304 -2.112 -5.769 1.00 98.69 205 LYS A C 1
ATOM 1590 O O . LYS A 1 205 ? 7.433 -2.109 -4.906 1.00 98.69 205 LYS A O 1
ATOM 1595 N N . THR A 1 206 ? 9.597 -1.929 -5.501 1.00 98.75 206 THR A N 1
ATOM 1596 C CA . THR A 1 206 ? 10.126 -1.778 -4.137 1.00 98.75 206 THR A CA 1
ATOM 1597 C C . THR A 1 206 ? 9.500 -0.575 -3.427 1.00 98.75 206 THR A C 1
ATOM 1599 O O . THR A 1 206 ? 9.161 -0.654 -2.248 1.00 98.75 206 THR A O 1
ATOM 1602 N N . ALA A 1 207 ? 9.327 0.546 -4.135 1.00 98.75 207 ALA A N 1
ATOM 1603 C CA . ALA A 1 207 ? 8.691 1.738 -3.586 1.00 98.75 207 ALA A CA 1
ATOM 1604 C C . ALA A 1 207 ? 7.210 1.502 -3.250 1.00 98.75 207 ALA A C 1
ATOM 1606 O O . ALA A 1 207 ? 6.764 1.904 -2.176 1.00 98.75 207 ALA A O 1
ATOM 1607 N N . LEU A 1 208 ? 6.463 0.825 -4.129 1.00 98.81 208 LEU A N 1
ATOM 1608 C CA . LEU A 1 208 ? 5.057 0.494 -3.891 1.00 98.81 208 LEU A CA 1
ATOM 1609 C C . LEU A 1 208 ? 4.888 -0.510 -2.740 1.00 98.81 208 LEU A C 1
ATOM 1611 O O . LEU A 1 208 ? 3.979 -0.355 -1.927 1.00 98.81 208 LEU A O 1
ATOM 1615 N N . GLU A 1 209 ? 5.770 -1.508 -2.636 1.00 98.69 209 GLU A N 1
ATOM 1616 C CA . GLU A 1 209 ? 5.813 -2.457 -1.514 1.00 98.69 209 GLU A CA 1
ATOM 1617 C C . GLU A 1 209 ? 6.042 -1.732 -0.186 1.00 98.69 209 GLU A C 1
ATOM 1619 O O . GLU A 1 209 ? 5.221 -1.830 0.724 1.00 98.69 209 GLU A O 1
ATOM 1624 N N . ALA A 1 210 ? 7.091 -0.911 -0.114 1.00 98.69 210 ALA A N 1
ATOM 1625 C CA . ALA A 1 210 ? 7.408 -0.149 1.088 1.00 98.69 210 ALA A CA 1
ATOM 1626 C C . ALA A 1 210 ? 6.287 0.825 1.489 1.00 98.69 210 ALA A C 1
ATOM 1628 O O . ALA A 1 210 ? 6.022 0.998 2.678 1.00 98.69 210 ALA A O 1
ATOM 1629 N N . ALA A 1 211 ? 5.625 1.461 0.518 1.00 98.62 211 ALA A N 1
ATOM 1630 C CA . ALA A 1 211 ? 4.538 2.390 0.799 1.00 98.62 211 ALA A CA 1
ATOM 1631 C C . ALA A 1 211 ? 3.267 1.675 1.283 1.00 98.62 211 ALA A C 1
ATOM 1633 O O . ALA A 1 211 ? 2.594 2.187 2.173 1.00 98.62 211 ALA A O 1
ATOM 1634 N N . ARG A 1 212 ? 2.959 0.478 0.755 1.00 98.19 212 ARG A N 1
ATOM 1635 C CA . ARG A 1 212 ? 1.861 -0.357 1.273 1.00 98.19 212 ARG A CA 1
ATOM 1636 C C . ARG A 1 212 ? 2.130 -0.763 2.718 1.00 98.19 212 ARG A C 1
ATOM 1638 O O . ARG A 1 212 ? 1.247 -0.618 3.553 1.00 98.19 212 ARG A O 1
ATOM 1645 N N . ASP A 1 213 ? 3.335 -1.246 3.010 1.00 97.81 213 ASP A N 1
ATOM 1646 C CA . ASP A 1 213 ? 3.712 -1.707 4.353 1.00 97.81 213 ASP A CA 1
ATOM 1647 C C . ASP A 1 213 ? 3.708 -0.571 5.390 1.00 97.81 213 ASP A C 1
ATOM 1649 O O . ASP A 1 213 ? 3.570 -0.816 6.588 1.00 97.81 213 ASP A O 1
ATOM 1653 N N . ALA A 1 214 ? 3.857 0.677 4.937 1.00 98.06 214 ALA A N 1
ATOM 1654 C CA . ALA A 1 214 ? 3.796 1.865 5.780 1.00 98.06 214 ALA A CA 1
ATOM 1655 C C . ALA A 1 214 ? 2.364 2.339 6.084 1.00 98.06 214 ALA A C 1
ATOM 1657 O O . ALA A 1 214 ? 2.195 3.212 6.937 1.00 98.06 214 ALA A O 1
ATOM 1658 N N . LEU A 1 215 ? 1.340 1.807 5.406 1.00 97.62 215 LEU A N 1
ATOM 1659 C CA . LEU A 1 215 ? -0.044 2.200 5.650 1.00 97.62 215 LEU A CA 1
ATOM 1660 C C . LEU A 1 215 ? -0.471 1.874 7.087 1.00 97.62 215 LEU A C 1
ATOM 1662 O O . LEU A 1 215 ? -0.198 0.800 7.621 1.00 97.62 215 LEU A O 1
ATOM 1666 N N . ILE A 1 216 ? -1.196 2.810 7.700 1.00 92.81 216 ILE A N 1
ATOM 1667 C CA . ILE A 1 216 ? -1.704 2.682 9.067 1.00 92.81 216 ILE A CA 1
ATOM 1668 C C . ILE A 1 216 ? -3.209 2.451 8.992 1.00 92.81 216 ILE A C 1
ATOM 1670 O O . ILE A 1 216 ? -3.953 3.346 8.590 1.00 92.81 216 ILE A O 1
ATOM 1674 N N . GLU A 1 217 ? -3.667 1.256 9.357 1.00 91.44 217 GLU A N 1
ATOM 1675 C CA . GLU A 1 217 ? -5.098 0.953 9.441 1.00 91.44 217 GLU A CA 1
ATOM 1676 C C . GLU A 1 217 ? -5.766 1.819 10.519 1.00 91.44 217 GLU A C 1
ATOM 1678 O O . GLU A 1 217 ? -5.228 2.017 11.613 1.00 91.44 217 GLU A O 1
ATOM 1683 N N . LYS A 1 218 ? -6.956 2.345 10.220 1.00 86.88 218 LYS A N 1
ATOM 1684 C CA . LYS A 1 218 ? -7.802 2.994 11.220 1.00 86.88 218 LYS A CA 1
ATOM 1685 C C . LYS A 1 218 ? -8.204 1.948 12.250 1.00 86.88 218 LYS A C 1
ATOM 1687 O O . LYS A 1 218 ? -8.690 0.873 11.900 1.00 86.88 218 LYS A O 1
ATOM 1692 N N . GLN A 1 219 ? -8.057 2.287 13.528 1.00 78.25 219 GLN A N 1
ATOM 1693 C CA . GLN A 1 219 ? -8.701 1.511 14.579 1.00 78.25 219 GLN A CA 1
ATOM 1694 C C . GLN A 1 219 ? -10.213 1.545 14.335 1.00 78.25 219 GLN A C 1
ATOM 1696 O O . GLN A 1 219 ? -10.784 2.615 14.116 1.00 78.25 219 GLN A O 1
ATOM 1701 N N . GLN A 1 220 ? -10.858 0.377 14.343 1.00 72.50 220 GLN A N 1
ATOM 1702 C CA . GLN A 1 220 ? -12.316 0.329 14.361 1.00 72.50 220 GLN A CA 1
ATOM 1703 C C . GLN A 1 220 ? -12.798 1.065 15.608 1.00 72.50 220 GLN A C 1
ATOM 1705 O O . GLN A 1 220 ? -12.386 0.728 16.719 1.00 72.50 220 GLN A O 1
ATOM 1710 N N . GLU A 1 221 ? -13.657 2.068 15.424 1.00 75.19 221 GLU A N 1
ATOM 1711 C CA . GLU A 1 221 ? -14.304 2.726 16.552 1.00 75.19 221 GLU A CA 1
ATOM 1712 C C . GLU A 1 221 ? -15.101 1.682 17.335 1.00 75.19 221 GLU A C 1
ATOM 1714 O O . GLU A 1 221 ? -15.976 1.000 16.799 1.00 75.19 221 GLU A O 1
ATOM 1719 N N . VAL A 1 222 ? -14.756 1.533 18.610 1.00 87.69 222 VAL A N 1
ATOM 1720 C CA . VAL A 1 222 ? -15.450 0.635 19.526 1.00 87.69 222 VAL A CA 1
ATOM 1721 C C . VAL A 1 222 ? -16.743 1.319 19.948 1.00 87.69 222 VAL A C 1
ATOM 1723 O O . VAL A 1 222 ? -16.722 2.442 20.455 1.00 87.69 222 VAL A O 1
ATOM 1726 N N . ASP A 1 223 ? -17.876 0.648 19.751 1.00 92.44 223 ASP A N 1
ATOM 1727 C CA . ASP A 1 223 ? -19.171 1.191 20.139 1.00 92.44 223 ASP A CA 1
ATOM 1728 C C . ASP A 1 223 ? -19.320 1.126 21.662 1.00 92.44 223 ASP A C 1
ATOM 1730 O O . ASP A 1 223 ? -19.466 0.051 22.251 1.00 92.44 223 ASP A O 1
ATOM 1734 N N . LYS A 1 224 ? -19.284 2.302 22.295 1.00 95.56 224 LYS A N 1
ATOM 1735 C CA . LYS A 1 224 ? -19.433 2.493 23.744 1.00 95.56 224 LYS A CA 1
ATOM 1736 C C . LYS A 1 224 ? -20.812 3.013 24.155 1.00 95.56 224 LYS A C 1
ATOM 1738 O O . LYS A 1 224 ? -21.006 3.332 25.327 1.00 95.56 224 LYS A O 1
ATOM 1743 N N . SER A 1 225 ? -21.769 3.104 23.231 1.00 96.56 225 SER A N 1
ATOM 1744 C CA . SER A 1 225 ? -23.090 3.693 23.494 1.00 96.56 225 SER A CA 1
ATOM 1745 C C . SER A 1 225 ? -23.853 2.965 24.608 1.00 96.56 225 SER A C 1
ATOM 1747 O O . SER A 1 225 ? -24.348 3.604 25.536 1.00 96.56 225 SER A O 1
ATOM 1749 N N . ALA A 1 226 ? -23.874 1.630 24.579 1.00 97.06 226 ALA A N 1
ATOM 1750 C CA . ALA A 1 226 ? -24.541 0.814 25.595 1.00 97.06 226 ALA A CA 1
ATOM 1751 C C . ALA A 1 226 ? -23.887 0.925 26.985 1.00 97.06 226 ALA A C 1
ATOM 1753 O O . ALA A 1 226 ? -24.591 0.946 27.996 1.00 97.06 226 ALA A O 1
ATOM 1754 N N . LEU A 1 227 ? -22.553 1.023 27.039 1.00 98.31 227 LEU A N 1
ATOM 1755 C CA . LEU A 1 227 ? -21.811 1.229 28.285 1.00 98.31 227 LEU A CA 1
ATOM 1756 C C . LEU A 1 227 ? -22.098 2.618 28.865 1.00 98.31 227 LEU A C 1
ATOM 1758 O O . LEU A 1 227 ? -22.333 2.750 30.063 1.00 98.31 227 LEU A O 1
ATOM 1762 N N . GLN A 1 228 ? -22.138 3.646 28.013 1.00 98.25 228 GLN A N 1
ATOM 1763 C CA . GLN A 1 228 ? -22.478 5.011 28.413 1.00 98.25 228 GLN A CA 1
ATOM 1764 C C . GLN A 1 228 ? -23.878 5.096 29.032 1.00 98.25 228 GLN A C 1
ATOM 1766 O O . GLN A 1 228 ? -24.063 5.753 30.056 1.00 98.25 228 GLN A O 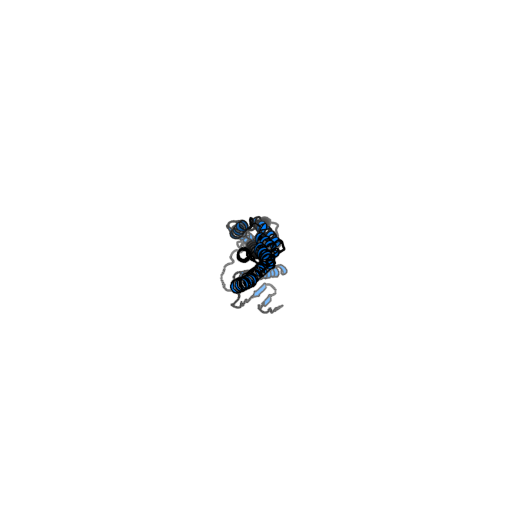1
ATOM 1771 N N . GLU A 1 229 ? -24.863 4.439 28.413 1.00 98.19 229 GLU A N 1
ATOM 1772 C CA . GLU A 1 229 ? -26.230 4.372 28.933 1.00 98.19 229 GLU A CA 1
ATOM 1773 C C . GLU A 1 229 ? -26.273 3.645 30.284 1.00 98.19 229 GLU A C 1
ATOM 1775 O O . GLU A 1 229 ? -26.829 4.177 31.242 1.00 98.19 229 GLU A O 1
ATOM 1780 N N . ALA A 1 230 ? -25.597 2.497 30.404 1.00 98.31 230 ALA A N 1
ATOM 1781 C CA . ALA A 1 230 ? -25.527 1.745 31.657 1.00 98.31 230 ALA A CA 1
ATOM 1782 C C . ALA A 1 230 ? -24.873 2.545 32.799 1.00 98.31 230 ALA A C 1
ATOM 1784 O O . ALA A 1 230 ? -25.383 2.536 33.917 1.00 98.31 230 ALA A O 1
ATOM 1785 N N . ILE A 1 231 ? -23.783 3.274 32.526 1.00 98.69 231 ILE A N 1
ATOM 1786 C CA . ILE A 1 231 ? -23.136 4.161 33.508 1.00 98.69 231 ILE A CA 1
ATOM 1787 C C . ILE A 1 231 ? -24.109 5.242 33.968 1.00 98.69 231 ILE A C 1
ATOM 1789 O O . ILE A 1 231 ? -24.248 5.470 35.167 1.00 98.69 231 ILE A O 1
ATOM 1793 N N . ARG A 1 232 ? -24.811 5.887 33.032 1.00 98.44 232 ARG A N 1
ATOM 1794 C CA . ARG A 1 232 ? -25.781 6.937 33.354 1.00 98.44 232 ARG A CA 1
ATOM 1795 C C . ARG A 1 232 ? -26.921 6.410 34.231 1.00 98.44 232 ARG A C 1
ATOM 1797 O O . ARG A 1 232 ? -27.317 7.086 35.178 1.00 98.44 232 ARG A O 1
ATOM 1804 N N . ASP A 1 233 ? -27.451 5.232 33.915 1.00 97.31 233 ASP A N 1
ATOM 1805 C CA . ASP A 1 233 ? -28.523 4.610 34.694 1.00 97.31 233 ASP A CA 1
ATOM 1806 C C . ASP A 1 233 ? -28.041 4.195 36.088 1.00 97.31 233 ASP A C 1
ATOM 1808 O O . ASP A 1 233 ? -28.763 4.371 37.070 1.00 97.31 233 ASP A O 1
ATOM 1812 N N . ALA A 1 234 ? -26.808 3.697 36.198 1.00 97.69 234 ALA A N 1
ATOM 1813 C CA . ALA A 1 234 ? -26.185 3.367 37.473 1.00 97.69 234 ALA A CA 1
ATOM 1814 C C . ALA A 1 234 ? -25.922 4.616 38.337 1.00 97.69 234 ALA A C 1
ATOM 1816 O O . ALA A 1 234 ? -26.198 4.607 39.534 1.00 97.69 234 ALA A O 1
ATOM 1817 N N . GLU A 1 235 ? -25.461 5.724 37.753 1.00 97.75 235 GLU A N 1
ATOM 1818 C CA . GLU A 1 235 ? -25.257 6.990 38.476 1.00 97.75 235 GLU A CA 1
ATOM 1819 C C . GLU A 1 235 ? -26.555 7.601 39.026 1.00 97.75 235 GLU A C 1
ATOM 1821 O O . GLU A 1 235 ? -26.509 8.405 39.958 1.00 97.75 235 GLU A O 1
ATOM 1826 N N . ALA A 1 236 ? -27.710 7.232 38.467 1.00 97.25 236 ALA A N 1
ATOM 1827 C CA . ALA A 1 236 ? -29.016 7.683 38.934 1.00 97.25 236 ALA A CA 1
ATOM 1828 C C . ALA A 1 236 ? -29.555 6.882 40.138 1.00 97.25 236 ALA A C 1
ATOM 1830 O O . ALA A 1 236 ? -30.590 7.253 40.694 1.00 97.25 236 ALA A O 1
ATOM 1831 N N . VAL A 1 237 ? -28.890 5.793 40.540 1.00 95.81 237 VAL A N 1
ATOM 1832 C CA . VAL A 1 237 ? -29.305 4.959 41.677 1.00 95.81 237 VAL A CA 1
ATOM 1833 C C . VAL A 1 237 ? -28.970 5.655 42.999 1.00 95.81 237 VAL A C 1
ATOM 1835 O O . VAL A 1 237 ? -27.803 5.898 43.303 1.00 95.81 237 VAL A O 1
ATOM 1838 N N . ASP A 1 238 ? -29.982 5.913 43.833 1.00 96.12 238 ASP A N 1
ATOM 1839 C CA . ASP A 1 238 ? -29.767 6.330 45.222 1.00 96.12 238 ASP A CA 1
ATOM 1840 C C . ASP A 1 238 ? -29.527 5.101 46.108 1.00 96.12 238 ASP A C 1
ATOM 1842 O O . ASP A 1 238 ? -30.452 4.376 46.477 1.00 96.12 238 ASP A O 1
ATOM 1846 N N . LEU A 1 239 ? -28.266 4.862 46.477 1.00 94.69 239 LEU A N 1
ATOM 1847 C CA . LEU A 1 239 ? -27.893 3.740 47.342 1.00 94.69 239 LEU A CA 1
ATOM 1848 C C . LEU A 1 239 ? -28.536 3.811 48.738 1.00 94.69 239 LEU A C 1
ATOM 1850 O O . LEU A 1 239 ? -28.604 2.793 49.426 1.00 94.69 239 LEU A O 1
ATOM 1854 N N . ASN A 1 240 ? -29.070 4.959 49.169 1.00 94.38 240 ASN A N 1
ATOM 1855 C CA . ASN A 1 240 ? -29.794 5.039 50.438 1.00 94.38 240 ASN A CA 1
ATOM 1856 C C . ASN A 1 240 ? -31.101 4.238 50.433 1.00 94.38 240 ASN A C 1
ATOM 1858 O O . ASN A 1 240 ? -31.555 3.849 51.512 1.00 94.38 240 ASN A O 1
ATOM 1862 N N . ASP A 1 241 ? -31.665 3.932 49.265 1.00 94.31 241 ASP A N 1
ATOM 1863 C CA . ASP A 1 241 ? -32.872 3.110 49.131 1.00 94.31 241 ASP A CA 1
ATOM 1864 C C . ASP A 1 241 ? -32.586 1.606 49.259 1.00 94.31 241 ASP A C 1
ATOM 1866 O O . ASP A 1 241 ? -33.513 0.800 49.325 1.00 94.31 241 ASP A O 1
ATOM 1870 N N . TYR A 1 242 ? -31.314 1.209 49.344 1.00 95.81 242 TYR A N 1
ATOM 1871 C CA . TYR A 1 242 ? -30.872 -0.185 49.353 1.00 95.81 242 TYR A CA 1
ATOM 1872 C C . TYR A 1 242 ? -30.174 -0.546 50.670 1.00 95.81 242 TYR A C 1
ATOM 1874 O O . TYR A 1 242 ? -29.650 0.316 51.381 1.00 95.81 242 TYR A O 1
ATOM 1882 N N . ILE A 1 243 ? -30.188 -1.828 51.043 1.00 94.81 243 ILE A N 1
ATOM 1883 C CA . ILE A 1 243 ? -29.379 -2.327 52.169 1.00 94.81 243 ILE A CA 1
ATOM 1884 C C . ILE A 1 243 ? -27.902 -2.414 51.760 1.00 94.81 243 ILE A C 1
ATOM 1886 O O . ILE A 1 243 ? -27.589 -2.415 50.576 1.00 94.81 243 ILE A O 1
ATOM 1890 N N . SER A 1 244 ? -26.987 -2.536 52.726 1.00 93.25 244 SER A N 1
ATOM 1891 C CA . SER A 1 244 ? -25.539 -2.546 52.455 1.00 93.25 244 SER A CA 1
ATOM 1892 C C . SER A 1 244 ? -25.060 -3.731 51.606 1.00 93.25 244 SER A C 1
ATOM 1894 O O . SER A 1 244 ? -24.018 -3.652 50.961 1.00 93.25 244 SER A O 1
ATOM 1896 N N . THR A 1 245 ? -25.801 -4.841 51.588 1.00 93.12 245 THR A N 1
ATOM 1897 C CA . THR A 1 245 ? -25.475 -6.002 50.754 1.00 93.12 245 THR A CA 1
ATOM 1898 C C . THR A 1 245 ? -25.563 -5.641 49.270 1.00 93.12 245 THR A C 1
ATOM 1900 O O . THR A 1 245 ? -26.626 -5.268 48.789 1.00 93.12 245 THR A O 1
ATOM 1903 N N . GLY A 1 246 ? -24.444 -5.781 48.553 1.00 92.69 246 GLY A N 1
ATOM 1904 C CA . GLY A 1 246 ? -24.348 -5.526 47.110 1.00 92.69 246 GLY A CA 1
ATOM 1905 C C . GLY A 1 246 ? -23.903 -4.109 46.727 1.00 92.69 246 GLY A C 1
ATOM 1906 O O . GLY A 1 246 ? -23.477 -3.910 45.595 1.00 92.69 246 GLY A O 1
ATOM 1907 N N . GLN A 1 247 ? -23.915 -3.140 47.654 1.00 97.25 247 GLN A N 1
ATOM 1908 C CA . GLN A 1 247 ? -23.545 -1.746 47.348 1.00 97.25 247 GLN A CA 1
ATOM 1909 C C . GLN A 1 247 ? -22.075 -1.580 46.952 1.00 97.25 247 GLN A C 1
ATOM 1911 O O . GLN A 1 247 ? -21.778 -0.840 46.014 1.00 97.25 247 GLN A O 1
ATOM 1916 N N . ASP A 1 248 ? -21.167 -2.287 47.633 1.00 96.62 248 ASP A N 1
ATOM 1917 C CA . ASP A 1 248 ? -19.734 -2.252 47.315 1.00 96.62 248 ASP A CA 1
ATOM 1918 C C . ASP A 1 248 ? -19.484 -2.816 45.909 1.00 96.62 248 ASP A C 1
ATOM 1920 O O . ASP A 1 248 ? -18.879 -2.152 45.076 1.00 96.62 248 ASP A O 1
ATOM 1924 N N . ALA A 1 249 ? -20.063 -3.984 45.601 1.00 96.75 249 ALA A N 1
ATOM 1925 C CA . ALA A 1 249 ? -19.938 -4.618 44.287 1.00 96.75 249 ALA A CA 1
ATOM 1926 C C . ALA A 1 249 ? -20.507 -3.745 43.154 1.00 96.75 249 ALA A C 1
ATOM 1928 O O . ALA A 1 249 ? -19.923 -3.674 42.076 1.00 96.75 249 ALA A O 1
ATOM 1929 N N . PHE A 1 250 ? -21.624 -3.055 43.399 1.00 98.31 250 PHE A N 1
ATOM 1930 C CA . PHE A 1 250 ? -22.181 -2.086 42.457 1.00 98.31 250 PHE A CA 1
ATOM 1931 C C . PHE A 1 250 ? -21.266 -0.875 42.246 1.00 98.31 250 PHE A C 1
ATOM 1933 O O . PHE A 1 250 ? -21.067 -0.443 41.112 1.00 98.31 250 PHE A O 1
ATOM 1940 N N . THR A 1 251 ? -20.687 -0.341 43.323 1.00 98.12 251 THR A N 1
ATOM 1941 C CA . THR A 1 251 ? -19.779 0.812 43.254 1.00 98.12 251 THR A CA 1
ATOM 1942 C C . THR A 1 251 ? -18.495 0.462 42.502 1.00 98.12 251 THR A C 1
ATOM 1944 O O . THR A 1 251 ? -18.063 1.240 41.651 1.00 98.12 251 THR A O 1
ATOM 1947 N N . ASP A 1 252 ? -17.934 -0.720 42.761 1.00 98.12 252 ASP A N 1
ATOM 1948 C CA . ASP A 1 252 ? -16.756 -1.238 42.063 1.00 98.12 252 ASP A CA 1
ATOM 1949 C C . ASP A 1 252 ? -17.055 -1.445 40.570 1.00 98.12 252 ASP A C 1
ATOM 1951 O O . ASP A 1 252 ? -16.337 -0.925 39.718 1.00 98.12 252 ASP A O 1
ATOM 1955 N N . ALA A 1 253 ? -18.178 -2.092 40.231 1.00 98.31 253 ALA A N 1
ATOM 1956 C CA . ALA A 1 253 ? -18.580 -2.291 38.837 1.00 98.31 253 ALA A CA 1
ATOM 1957 C C . ALA A 1 253 ? -18.816 -0.964 38.090 1.00 98.31 253 ALA A C 1
ATOM 1959 O O . ALA A 1 253 ? -18.499 -0.853 36.905 1.00 98.31 253 ALA A O 1
ATOM 1960 N N . LEU A 1 254 ? -19.349 0.063 38.766 1.00 98.50 254 LEU A N 1
ATOM 1961 C CA . LEU A 1 254 ? -19.511 1.401 38.191 1.00 98.50 254 LEU A CA 1
ATOM 1962 C C . LEU A 1 254 ? -18.161 2.092 37.955 1.00 98.50 254 LEU A C 1
ATOM 1964 O O . LEU A 1 254 ? -18.001 2.788 36.950 1.00 98.50 254 LEU A O 1
ATOM 1968 N N . ALA A 1 255 ? -17.196 1.922 38.860 1.00 98.44 255 ALA A N 1
ATOM 1969 C CA . ALA A 1 255 ? -15.848 2.456 38.689 1.00 98.44 255 ALA A CA 1
ATOM 1970 C C . ALA A 1 255 ? -15.129 1.789 37.504 1.00 98.44 255 ALA A C 1
ATOM 1972 O O . ALA A 1 255 ? -14.638 2.497 36.622 1.00 98.44 255 ALA A O 1
ATOM 1973 N N . ASP A 1 256 ? -15.166 0.457 37.427 1.00 98.25 256 ASP A N 1
ATOM 1974 C CA . ASP A 1 256 ? -14.571 -0.319 36.333 1.00 98.25 256 ASP A CA 1
ATOM 1975 C C . ASP A 1 256 ? -15.200 0.046 34.977 1.00 98.25 256 ASP A C 1
ATOM 1977 O O . ASP A 1 256 ? -14.503 0.261 33.982 1.00 98.25 256 ASP A O 1
ATOM 1981 N N . ALA A 1 257 ? -16.530 0.190 34.933 1.00 98.50 257 ALA A N 1
ATOM 1982 C CA . ALA A 1 257 ? -17.249 0.619 33.737 1.00 98.50 257 ALA A CA 1
ATOM 1983 C C . ALA A 1 257 ? -16.778 1.994 33.235 1.00 98.50 257 ALA A C 1
ATOM 1985 O O . ALA A 1 257 ? -16.583 2.176 32.030 1.00 98.50 257 ALA A O 1
ATOM 1986 N N . LYS A 1 258 ? -16.554 2.952 34.142 1.00 98.38 258 LYS A N 1
ATOM 1987 C CA . LYS A 1 258 ? -16.036 4.285 33.796 1.00 98.38 258 LYS A CA 1
ATOM 1988 C C . LYS A 1 258 ? -14.603 4.231 33.274 1.00 98.38 258 LYS A C 1
ATOM 1990 O O . LYS A 1 258 ? -14.311 4.886 32.276 1.00 98.38 258 LYS A O 1
ATOM 1995 N N . GLU A 1 259 ? -13.738 3.422 33.881 1.00 98.25 259 GLU A N 1
ATOM 1996 C CA . GLU A 1 259 ? -12.357 3.249 33.414 1.00 98.25 259 GLU A CA 1
ATOM 1997 C C . GLU A 1 259 ? -12.313 2.682 31.983 1.00 98.25 259 GLU A C 1
ATOM 1999 O O . GLU A 1 259 ? -11.628 3.220 31.110 1.00 98.25 259 GLU A O 1
ATOM 2004 N N . ILE A 1 260 ? -13.114 1.650 31.694 1.00 97.69 260 ILE A N 1
ATOM 2005 C CA . ILE A 1 260 ? -13.229 1.080 30.341 1.00 97.69 260 ILE A CA 1
ATOM 2006 C C . ILE A 1 260 ? -13.844 2.079 29.350 1.00 97.69 260 ILE A C 1
ATOM 2008 O O . ILE A 1 260 ? -13.433 2.145 28.183 1.00 97.69 260 ILE A O 1
ATOM 2012 N N . PHE A 1 261 ? -14.807 2.887 29.794 1.00 96.62 261 PHE A N 1
ATOM 2013 C CA . PHE A 1 261 ? -15.408 3.922 28.959 1.00 96.62 261 PHE A CA 1
ATOM 2014 C C . PHE A 1 261 ? -14.382 4.985 28.530 1.00 96.62 261 PHE A C 1
ATOM 2016 O O . PHE A 1 261 ? -14.357 5.367 27.358 1.00 96.62 261 PHE A O 1
ATOM 2023 N N . GLU A 1 262 ? -13.483 5.395 29.425 1.00 95.94 262 GLU A N 1
ATOM 2024 C CA . GLU A 1 262 ? -12.443 6.395 29.146 1.00 95.94 262 GLU A CA 1
ATOM 2025 C C . GLU A 1 262 ? -11.224 5.837 28.391 1.00 95.94 262 GLU A C 1
ATOM 2027 O O . GLU A 1 262 ? -10.510 6.598 27.738 1.00 95.94 262 GLU A O 1
ATOM 2032 N N . ASN A 1 263 ? -10.993 4.521 28.420 1.00 93.00 263 ASN A N 1
ATOM 2033 C CA . ASN A 1 263 ? -9.843 3.898 27.764 1.00 93.00 263 ASN A CA 1
ATOM 2034 C C . ASN A 1 263 ? -9.963 3.916 26.216 1.00 93.00 263 ASN A C 1
ATOM 2036 O O . ASN A 1 263 ? -10.818 3.204 25.675 1.00 93.00 263 ASN A O 1
ATOM 2040 N N . PRO A 1 264 ? -9.117 4.662 25.474 1.00 87.06 264 PRO A N 1
ATOM 2041 C CA . PRO A 1 264 ? -9.178 4.719 24.009 1.00 87.06 264 PRO A CA 1
ATOM 2042 C C . PRO A 1 264 ? -8.831 3.382 23.337 1.00 87.06 264 PRO A C 1
ATOM 2044 O O . PRO A 1 264 ? -9.291 3.131 22.229 1.00 87.06 264 PRO A O 1
ATOM 2047 N N . ASP A 1 265 ? -8.092 2.508 24.026 1.00 88.00 265 ASP A N 1
ATOM 2048 C CA . ASP A 1 265 ? -7.655 1.201 23.528 1.00 88.00 265 ASP A CA 1
ATOM 2049 C C . ASP A 1 265 ? -8.581 0.051 23.974 1.00 88.00 265 ASP A C 1
ATOM 2051 O O . ASP A 1 265 ? -8.252 -1.126 23.809 1.00 88.00 265 ASP A O 1
ATOM 2055 N N . ALA A 1 266 ? -9.732 0.361 24.587 1.00 90.75 266 ALA A N 1
ATOM 2056 C CA . ALA A 1 266 ? -10.686 -0.655 25.017 1.00 90.75 266 ALA A CA 1
ATOM 2057 C C . ALA A 1 266 ? -11.229 -1.438 23.816 1.00 90.75 266 ALA A C 1
ATOM 2059 O O . ALA A 1 266 ? -11.767 -0.867 22.876 1.00 90.75 266 ALA A O 1
ATOM 2060 N N . THR A 1 267 ? -11.154 -2.762 23.877 1.00 91.06 267 THR A N 1
ATOM 2061 C CA . THR A 1 267 ? -11.764 -3.646 22.878 1.00 91.06 267 THR A CA 1
ATOM 2062 C C . THR A 1 267 ? -13.285 -3.698 23.038 1.00 91.06 267 THR A C 1
ATOM 2064 O O . THR A 1 267 ? -13.812 -3.521 24.138 1.00 91.06 267 THR A O 1
ATOM 2067 N N . GLN A 1 268 ? -14.009 -4.041 21.966 1.00 92.50 268 GLN A N 1
ATOM 2068 C CA . GLN A 1 268 ? -15.466 -4.231 22.041 1.00 92.50 268 GLN A CA 1
ATOM 2069 C C . GLN A 1 268 ? -15.864 -5.285 23.082 1.00 92.50 268 GLN A C 1
ATOM 2071 O O . GLN A 1 268 ? -16.873 -5.124 23.760 1.00 92.50 268 GLN A O 1
ATOM 2076 N N . GLN A 1 269 ? -15.054 -6.336 23.252 1.00 92.75 269 GLN A N 1
ATOM 2077 C CA . GLN A 1 269 ? -15.294 -7.344 24.283 1.00 92.75 269 GLN A CA 1
ATOM 2078 C C . GLN A 1 269 ? -15.223 -6.732 25.687 1.00 92.75 269 GLN A C 1
ATOM 2080 O O . GLN A 1 269 ? -16.142 -6.930 26.469 1.00 92.75 269 GLN A O 1
ATOM 2085 N N . GLN A 1 270 ? -14.193 -5.930 25.986 1.00 96.38 270 GLN A N 1
ATOM 2086 C CA . GLN A 1 270 ? -14.071 -5.257 27.286 1.00 96.38 270 GLN A CA 1
ATOM 2087 C C . GLN A 1 270 ? -15.242 -4.306 27.558 1.00 96.38 270 GLN A C 1
ATOM 2089 O O . GLN A 1 270 ? -15.741 -4.252 28.678 1.00 96.38 270 GLN A O 1
ATOM 2094 N N . VAL A 1 271 ? -15.700 -3.576 26.537 1.00 97.69 271 VAL A N 1
ATOM 2095 C CA . VAL A 1 271 ? -16.860 -2.679 26.650 1.00 97.69 271 VAL A CA 1
ATOM 2096 C C . VAL A 1 271 ? -18.146 -3.460 26.927 1.00 97.69 271 VAL A C 1
ATOM 2098 O O . VAL A 1 271 ? -18.928 -3.067 27.797 1.00 97.69 271 VAL A O 1
ATOM 2101 N N . ASN A 1 272 ? -18.354 -4.580 26.233 1.00 97.25 272 ASN A N 1
ATOM 2102 C CA . ASN A 1 272 ? -19.511 -5.448 26.449 1.00 97.25 272 ASN A CA 1
ATOM 2103 C C . ASN A 1 272 ? -19.487 -6.068 27.856 1.00 97.25 272 ASN A C 1
ATOM 2105 O O . ASN A 1 272 ? -20.480 -5.969 28.573 1.00 97.25 272 ASN A O 1
ATOM 2109 N N . ASP A 1 273 ? -18.345 -6.617 28.277 1.00 98.00 273 ASP A N 1
ATOM 2110 C CA . ASP A 1 273 ? -18.174 -7.250 29.590 1.00 98.00 273 ASP A CA 1
ATOM 2111 C C . ASP A 1 273 ? -18.417 -6.250 30.732 1.00 98.00 273 ASP A C 1
ATOM 2113 O O . ASP A 1 273 ? -19.142 -6.553 31.679 1.00 98.00 273 ASP A O 1
ATOM 2117 N N . ALA A 1 274 ? -17.880 -5.029 30.624 1.00 98.50 274 ALA A N 1
ATOM 2118 C CA . ALA A 1 274 ? -18.112 -3.968 31.605 1.00 98.50 274 ALA A CA 1
ATOM 2119 C C . ALA A 1 274 ? -19.592 -3.553 31.673 1.00 98.50 274 ALA A C 1
ATOM 2121 O O . ALA A 1 274 ? -20.132 -3.319 32.756 1.00 98.50 274 ALA A O 1
ATOM 2122 N N . THR A 1 275 ? -20.271 -3.505 30.521 1.00 98.56 275 THR A N 1
ATOM 2123 C CA . THR A 1 275 ? -21.706 -3.192 30.448 1.00 98.56 275 THR A CA 1
ATOM 2124 C C . THR A 1 275 ? -22.539 -4.261 31.154 1.00 98.56 275 THR A C 1
ATOM 2126 O O . THR A 1 275 ? -23.451 -3.934 31.916 1.00 98.56 275 THR A O 1
ATOM 2129 N N . GLU A 1 276 ? -22.246 -5.539 30.905 1.00 98.44 276 GLU A N 1
ATOM 2130 C CA . GLU A 1 276 ? -22.946 -6.664 31.532 1.00 98.44 276 GLU A CA 1
ATOM 2131 C C . GLU A 1 276 ? -22.677 -6.730 33.039 1.00 98.44 276 GLU A C 1
ATOM 2133 O O . GLU A 1 276 ? -23.622 -6.884 33.814 1.00 98.44 276 GLU A O 1
ATOM 2138 N N . ALA A 1 277 ? -21.423 -6.541 33.463 1.00 98.56 277 ALA A N 1
ATOM 2139 C CA . ALA A 1 277 ? -21.036 -6.537 34.871 1.00 98.56 277 ALA A CA 1
ATOM 2140 C C . ALA A 1 277 ? -21.742 -5.425 35.662 1.00 98.56 277 ALA A C 1
ATOM 2142 O O . ALA A 1 277 ? -22.291 -5.690 36.733 1.00 98.56 277 ALA A O 1
ATOM 2143 N N . LEU A 1 278 ? -21.801 -4.205 35.115 1.00 98.69 278 LEU A N 1
ATOM 2144 C CA . LEU A 1 278 ? -22.500 -3.088 35.751 1.00 98.69 278 LEU A CA 1
ATOM 2145 C C . LEU A 1 278 ? -24.002 -3.362 35.893 1.00 98.69 278 LEU A C 1
ATOM 2147 O O . LEU A 1 278 ? -24.570 -3.173 36.969 1.00 98.69 278 LEU A O 1
ATOM 2151 N N . LYS A 1 279 ? -24.646 -3.860 34.829 1.00 98.19 279 LYS A N 1
ATOM 2152 C CA . LYS A 1 279 ? -26.076 -4.206 34.858 1.00 98.19 279 LYS A CA 1
ATOM 2153 C C . LYS A 1 279 ? -26.376 -5.328 35.852 1.00 98.19 279 LYS A C 1
ATOM 2155 O O . LYS A 1 279 ? -27.380 -5.254 36.558 1.00 98.19 279 LYS A O 1
ATOM 2160 N N . ALA A 1 280 ? -25.514 -6.342 35.931 1.00 98.06 280 ALA A N 1
ATOM 2161 C CA . ALA A 1 280 ? -25.649 -7.428 36.895 1.00 98.06 280 ALA A CA 1
ATOM 2162 C C . ALA A 1 280 ? -25.542 -6.906 38.336 1.00 98.06 280 ALA A C 1
ATOM 2164 O O . ALA A 1 280 ? -26.452 -7.130 39.135 1.00 98.06 280 ALA A O 1
ATOM 2165 N N . ALA A 1 281 ? -24.506 -6.118 38.638 1.00 97.88 281 ALA A N 1
ATOM 2166 C CA . ALA A 1 281 ? -24.315 -5.549 39.969 1.00 97.88 281 ALA A CA 1
ATOM 2167 C C . ALA A 1 281 ? -25.464 -4.610 40.377 1.00 97.88 281 ALA A C 1
ATOM 2169 O O . ALA A 1 281 ? -25.882 -4.612 41.533 1.00 97.88 281 ALA A O 1
ATOM 2170 N N . GLN A 1 282 ? -26.029 -3.855 39.427 1.00 96.75 282 GLN A N 1
ATOM 2171 C CA . GLN A 1 282 ? -27.218 -3.035 39.665 1.00 96.75 282 GLN A CA 1
ATOM 2172 C C . GLN A 1 282 ? -28.446 -3.892 40.000 1.00 96.75 282 GLN A C 1
ATOM 2174 O O . GLN A 1 282 ? -29.219 -3.535 40.887 1.00 96.75 282 GLN A O 1
ATOM 2179 N N . SER A 1 283 ? -28.629 -5.025 39.313 1.00 96.12 283 SER A N 1
ATOM 2180 C CA . SER A 1 283 ? -29.753 -5.939 39.556 1.00 96.12 283 SER A CA 1
ATOM 2181 C C . SER A 1 283 ? -29.650 -6.720 40.870 1.00 96.12 283 SER A C 1
ATOM 2183 O O . SER A 1 283 ? -30.675 -7.134 41.409 1.00 96.12 283 SER A O 1
ATOM 2185 N N . ASP A 1 284 ? -28.436 -6.878 41.402 1.00 96.50 284 ASP A N 1
ATOM 2186 C CA . ASP A 1 284 ? -28.166 -7.564 42.669 1.00 96.50 284 ASP A CA 1
ATOM 2187 C C . ASP A 1 284 ? -28.396 -6.670 43.903 1.00 96.50 284 ASP A C 1
ATOM 2189 O O . ASP A 1 284 ? -28.357 -7.153 45.040 1.00 96.50 284 ASP A O 1
ATOM 2193 N N . LEU A 1 285 ? -28.659 -5.371 43.712 1.00 96.81 285 LEU A N 1
ATOM 2194 C CA . LEU A 1 285 ? -28.991 -4.460 44.803 1.00 96.81 285 LEU A CA 1
ATOM 2195 C C . LEU A 1 285 ? -30.339 -4.829 45.446 1.00 96.81 285 LEU A C 1
ATOM 2197 O O . LEU A 1 285 ? -31.366 -4.976 44.783 1.00 96.81 285 LEU A O 1
ATOM 2201 N N . ILE A 1 286 ? -30.355 -4.916 46.779 1.00 94.50 286 ILE A N 1
ATOM 2202 C CA . ILE A 1 286 ? -31.548 -5.291 47.550 1.00 94.50 286 ILE A CA 1
ATOM 2203 C C . ILE A 1 286 ? -32.190 -4.038 48.150 1.00 94.50 286 ILE A C 1
ATOM 2205 O O . ILE A 1 286 ? -31.631 -3.405 49.050 1.00 94.50 286 ILE A O 1
ATOM 2209 N N . GLN A 1 287 ? -33.367 -3.666 47.645 1.00 94.38 287 GLN A N 1
ATOM 2210 C CA . GLN A 1 287 ? -34.100 -2.492 48.120 1.00 94.38 287 GLN A CA 1
ATOM 2211 C C . GLN A 1 287 ? -34.529 -2.674 49.585 1.00 94.38 287 GLN A C 1
ATOM 2213 O O . GLN A 1 287 ? -34.909 -3.770 50.011 1.00 94.38 287 GLN A O 1
ATOM 2218 N N . LYS A 1 288 ? -34.465 -1.601 50.378 1.00 91.81 288 LYS A N 1
ATOM 2219 C CA . LYS A 1 288 ? -34.983 -1.585 51.751 1.00 91.81 288 LYS A CA 1
ATOM 2220 C C . LYS A 1 288 ? -36.485 -1.864 51.739 1.00 91.81 288 LYS A C 1
ATOM 2222 O O . LYS A 1 288 ? -37.211 -1.390 50.870 1.00 91.81 288 LYS A O 1
ATOM 2227 N N . ALA A 1 289 ? -36.951 -2.622 52.730 1.00 89.25 289 ALA A N 1
ATOM 2228 C CA . ALA A 1 289 ? -38.377 -2.857 52.912 1.00 89.25 289 ALA A CA 1
ATOM 2229 C C . ALA A 1 289 ? -39.091 -1.547 53.275 1.00 89.25 289 ALA A C 1
ATOM 2231 O O . ALA A 1 289 ? -38.603 -0.796 54.123 1.00 89.25 289 ALA A O 1
ATOM 2232 N N . ASP A 1 290 ? -40.258 -1.314 52.676 1.00 89.12 290 ASP A N 1
ATOM 2233 C CA . ASP A 1 290 ? -41.155 -0.242 53.098 1.00 89.12 290 ASP A CA 1
ATOM 2234 C C . ASP A 1 290 ? -41.700 -0.561 54.498 1.00 89.12 290 ASP A C 1
ATOM 2236 O O . ASP A 1 290 ? -42.327 -1.602 54.717 1.00 89.12 290 ASP A O 1
ATOM 2240 N N . LYS A 1 291 ? -41.410 0.319 55.459 1.00 89.50 291 LYS A N 1
ATOM 2241 C CA . LYS A 1 291 ? -41.826 0.185 56.859 1.00 89.50 291 LYS A CA 1
ATOM 2242 C C . LYS A 1 291 ? -43.019 1.074 57.218 1.00 89.50 291 LYS A C 1
ATOM 2244 O O . LYS A 1 291 ? -43.406 1.077 58.381 1.00 89.50 291 LYS A O 1
ATOM 2249 N N . THR A 1 292 ? -43.634 1.771 56.262 1.00 91.56 292 THR A N 1
ATOM 2250 C CA . THR A 1 292 ? -44.703 2.752 56.527 1.00 91.56 292 THR A CA 1
ATOM 2251 C C . THR A 1 292 ? -45.851 2.158 57.356 1.00 91.56 292 THR A C 1
ATOM 2253 O O . THR A 1 292 ? -46.171 2.673 58.427 1.00 91.56 292 THR A O 1
ATOM 2256 N N . ASP A 1 293 ? -46.411 1.018 56.939 1.00 91.69 293 ASP A N 1
ATOM 2257 C CA . ASP A 1 293 ? -47.509 0.355 57.665 1.00 91.69 293 ASP A CA 1
ATOM 2258 C C . ASP A 1 293 ? -47.086 -0.130 59.065 1.00 91.69 293 ASP A C 1
ATOM 2260 O O . ASP A 1 293 ? -47.877 -0.106 60.013 1.00 91.69 293 ASP A O 1
ATOM 2264 N N . LEU A 1 294 ? -45.830 -0.572 59.213 1.00 91.62 294 LEU A N 1
ATOM 2265 C CA . LEU A 1 294 ? -45.272 -0.998 60.499 1.00 91.62 294 LEU A CA 1
ATOM 2266 C C . LEU A 1 294 ? -45.135 0.197 61.450 1.00 91.62 294 LEU A C 1
ATOM 2268 O O . LEU A 1 294 ? -45.531 0.108 62.611 1.00 91.62 294 LEU A O 1
ATOM 2272 N N . GLU A 1 295 ? -44.619 1.320 60.956 1.00 93.44 295 GLU A N 1
ATOM 2273 C CA . GLU A 1 295 ? -44.479 2.561 61.715 1.00 93.44 295 GLU A CA 1
ATOM 2274 C C . GLU A 1 295 ? -45.846 3.111 62.150 1.00 93.44 295 GLU A C 1
ATOM 2276 O O . GLU A 1 295 ? -46.013 3.487 63.314 1.00 93.44 295 GLU A O 1
ATOM 2281 N N . GLU A 1 296 ? -46.856 3.088 61.275 1.00 94.19 296 GLU A N 1
ATOM 2282 C CA . GLU A 1 296 ? -48.231 3.461 61.633 1.00 94.19 296 GLU A CA 1
ATOM 2283 C C . GLU A 1 296 ? -48.825 2.535 62.705 1.00 94.19 296 GLU A C 1
ATOM 2285 O O . GLU A 1 296 ? -49.452 3.002 63.665 1.00 94.19 296 GLU A O 1
ATOM 2290 N N . ALA A 1 297 ? -48.618 1.220 62.583 1.00 94.50 297 ALA A N 1
ATOM 2291 C CA . ALA A 1 297 ? -49.081 0.250 63.571 1.00 94.50 297 ALA A CA 1
ATOM 2292 C C . ALA A 1 297 ? -48.427 0.474 64.944 1.00 94.50 297 ALA A C 1
ATOM 2294 O O . ALA A 1 297 ? -49.126 0.443 65.961 1.00 94.50 297 ALA A O 1
ATOM 2295 N N . ILE A 1 298 ? -47.123 0.768 64.981 1.00 95.31 298 ILE A N 1
ATOM 2296 C CA . ILE A 1 298 ? -46.385 1.114 66.206 1.00 95.31 298 ILE A CA 1
ATOM 2297 C C . ILE A 1 298 ? -46.954 2.389 66.831 1.00 95.31 298 ILE A C 1
ATOM 2299 O O . ILE A 1 298 ? -47.295 2.384 68.012 1.00 95.31 298 ILE A O 1
ATOM 2303 N N . GLN A 1 299 ? -47.139 3.458 66.049 1.00 95.50 299 GLN A N 1
ATOM 2304 C CA . GLN A 1 299 ? -47.703 4.718 66.552 1.00 95.50 299 GLN A CA 1
ATOM 2305 C C . GLN A 1 299 ? -49.123 4.555 67.105 1.00 95.50 299 GLN A C 1
ATOM 2307 O O . GLN A 1 299 ? -49.518 5.252 68.043 1.00 95.50 299 GLN A O 1
ATOM 2312 N N . ASN A 1 300 ? -49.929 3.674 66.512 1.00 94.75 300 ASN A N 1
ATOM 2313 C CA . ASN A 1 300 ? -51.268 3.376 67.013 1.00 94.75 300 ASN A CA 1
ATOM 2314 C C . ASN A 1 300 ? -51.216 2.535 68.293 1.00 94.75 300 ASN A C 1
ATOM 2316 O O . ASN A 1 300 ? -51.967 2.818 69.226 1.00 94.75 300 ASN A O 1
ATOM 2320 N N . ALA A 1 301 ? -50.312 1.558 68.370 1.00 93.88 301 ALA A N 1
ATOM 2321 C CA . ALA A 1 301 ? -50.094 0.753 69.567 1.00 93.88 301 ALA A CA 1
ATOM 2322 C C . ALA A 1 301 ? -49.593 1.599 70.754 1.00 93.88 301 ALA A C 1
ATOM 2324 O O . ALA A 1 301 ? -50.073 1.423 71.870 1.00 93.88 301 ALA A O 1
ATOM 2325 N N . GLU A 1 302 ? -48.717 2.580 70.524 1.00 94.38 302 GLU A N 1
ATOM 2326 C CA . GLU A 1 302 ? -48.234 3.513 71.558 1.00 94.38 302 GLU A CA 1
ATOM 2327 C C . GLU A 1 302 ? -49.340 4.362 72.205 1.00 94.38 302 GLU A C 1
ATOM 2329 O O . GLU A 1 302 ? -49.163 4.863 73.315 1.00 94.38 302 GLU A O 1
ATOM 2334 N N . LYS A 1 303 ? -50.485 4.529 71.531 1.00 95.12 303 LYS A N 1
ATOM 2335 C CA . LYS A 1 303 ? -51.637 5.299 72.032 1.00 95.12 303 LYS A CA 1
ATOM 2336 C C . LYS A 1 303 ? -52.615 4.455 72.851 1.00 95.12 303 LYS A C 1
ATOM 2338 O O . LYS A 1 303 ? -53.581 5.010 73.375 1.00 95.12 303 LYS A O 1
ATOM 2343 N N . ILE A 1 304 ? -52.421 3.138 72.926 1.00 93.69 304 ILE A N 1
ATOM 2344 C CA . ILE A 1 304 ? -53.310 2.244 73.671 1.00 93.69 304 ILE A CA 1
ATOM 2345 C C . ILE A 1 304 ? -53.096 2.459 75.172 1.00 93.69 304 ILE A C 1
ATOM 2347 O O . ILE A 1 304 ? -51.988 2.302 75.684 1.00 93.69 304 ILE A O 1
ATOM 2351 N N . ASP A 1 305 ? -54.176 2.790 75.881 1.00 92.25 305 ASP A N 1
ATOM 2352 C CA . ASP A 1 305 ? -54.184 2.807 77.341 1.00 92.25 305 ASP A CA 1
ATOM 2353 C C . ASP A 1 305 ? -54.103 1.370 77.876 1.00 92.25 305 ASP A C 1
ATOM 2355 O O . ASP A 1 305 ? -54.863 0.488 77.471 1.00 92.25 305 ASP A O 1
ATOM 2359 N N . THR A 1 306 ? -53.154 1.136 78.779 1.00 90.94 306 THR A N 1
ATOM 2360 C CA . THR A 1 306 ? -52.848 -0.186 79.337 1.00 90.94 306 THR A CA 1
ATOM 2361 C C . THR A 1 306 ? -53.242 -0.310 80.809 1.00 90.94 306 THR A C 1
ATOM 2363 O O . THR A 1 306 ? -52.857 -1.286 81.454 1.00 90.94 306 THR A O 1
ATOM 2366 N N . ASP A 1 307 ? -53.972 0.653 81.379 1.00 91.12 307 ASP A N 1
ATOM 2367 C CA . ASP A 1 307 ? -54.349 0.637 82.801 1.00 91.12 307 ASP A CA 1
ATOM 2368 C C . ASP A 1 307 ? -55.344 -0.481 83.153 1.00 91.12 307 ASP A C 1
ATOM 2370 O O . ASP A 1 307 ? -55.286 -1.037 84.250 1.00 91.12 307 ASP A O 1
ATOM 2374 N N . ASP A 1 308 ? -56.178 -0.888 82.193 1.00 91.31 308 ASP A N 1
ATOM 2375 C CA . ASP A 1 308 ? -57.112 -2.014 82.336 1.00 91.31 308 ASP A CA 1
ATOM 2376 C C . ASP A 1 308 ? -56.474 -3.382 82.015 1.00 91.31 308 ASP A C 1
ATOM 2378 O O . ASP A 1 308 ? -57.127 -4.427 82.110 1.00 91.31 308 ASP A O 1
ATOM 2382 N N . PHE A 1 309 ? -55.198 -3.411 81.612 1.00 92.75 309 PHE A N 1
ATOM 2383 C CA . PHE A 1 309 ? -54.516 -4.655 81.256 1.00 92.75 309 PHE A CA 1
ATOM 2384 C C . PHE A 1 309 ? -54.091 -5.397 82.527 1.00 92.75 309 PHE A C 1
ATOM 2386 O O . PHE A 1 309 ? -53.716 -4.806 83.541 1.00 92.75 309 PHE A O 1
ATOM 2393 N N . THR A 1 310 ? -54.079 -6.731 82.474 1.00 95.12 310 THR A N 1
ATOM 2394 C CA . THR A 1 310 ? -53.448 -7.519 83.540 1.00 95.12 310 THR A CA 1
ATOM 2395 C C . THR A 1 310 ? -51.943 -7.256 83.553 1.00 95.12 310 THR A C 1
ATOM 2397 O O . THR A 1 310 ? -51.348 -6.969 82.515 1.00 95.12 310 THR A O 1
ATOM 2400 N N . SER A 1 311 ? -51.297 -7.394 84.714 1.00 90.94 311 SER A N 1
ATOM 2401 C CA . SER A 1 311 ? -49.849 -7.175 84.837 1.00 90.94 311 SER A CA 1
ATOM 2402 C C . SER A 1 311 ? -49.036 -8.005 83.835 1.00 90.94 311 SER A C 1
ATOM 2404 O O . SER A 1 311 ? -48.086 -7.495 83.250 1.00 90.94 311 SER A O 1
ATOM 2406 N N . THR A 1 312 ? -49.441 -9.255 83.587 1.00 93.12 312 THR A N 1
ATOM 2407 C CA . THR A 1 312 ? -48.823 -10.129 82.580 1.00 93.12 312 THR A CA 1
ATOM 2408 C C . THR A 1 312 ? -49.072 -9.637 81.152 1.00 93.12 312 THR A C 1
ATOM 2410 O O . THR A 1 312 ? -48.122 -9.511 80.389 1.00 93.12 312 THR A O 1
ATOM 2413 N N . GLY A 1 313 ? -50.318 -9.303 80.791 1.00 93.75 313 GLY A N 1
ATOM 2414 C CA . GLY A 1 313 ? -50.649 -8.859 79.431 1.00 93.75 313 GLY A CA 1
ATOM 2415 C C . GLY A 1 313 ? -50.055 -7.493 79.073 1.00 93.75 313 GLY A C 1
ATOM 2416 O O . GLY A 1 313 ? -49.659 -7.273 77.933 1.00 93.75 313 GLY A O 1
ATOM 2417 N N . LYS A 1 314 ? -49.936 -6.588 80.053 1.00 94.44 314 LYS A N 1
ATOM 2418 C CA . LYS A 1 314 ? -49.261 -5.294 79.891 1.00 94.44 314 LYS A CA 1
ATOM 2419 C C . LYS A 1 314 ? -47.783 -5.471 79.554 1.00 94.44 314 LYS A C 1
ATOM 2421 O O . LYS A 1 314 ? -47.296 -4.814 78.641 1.00 94.44 314 LYS A O 1
ATOM 2426 N N . GLN A 1 315 ? -47.093 -6.363 80.266 1.00 95.25 315 GLN A N 1
ATOM 2427 C CA . GLN A 1 315 ? -45.683 -6.638 80.001 1.00 95.25 315 GLN A CA 1
ATOM 2428 C C . GLN A 1 315 ? -45.492 -7.252 78.610 1.00 95.25 315 GLN A C 1
ATOM 2430 O O . GLN A 1 315 ? -44.688 -6.744 77.840 1.00 95.25 315 GLN A O 1
ATOM 2435 N N . GLU A 1 316 ? -46.285 -8.265 78.243 1.00 95.25 316 GLU A N 1
ATOM 2436 C CA . GLU A 1 316 ? -46.205 -8.876 76.908 1.00 95.25 316 GLU A CA 1
ATOM 2437 C C . GLU A 1 316 ? -46.470 -7.864 75.782 1.00 95.25 316 GLU A C 1
ATOM 2439 O O . GLU A 1 316 ? -45.795 -7.894 74.755 1.00 95.25 316 GLU A O 1
ATOM 2444 N N . PHE A 1 317 ? -47.429 -6.951 75.963 1.00 94.44 317 PHE A N 1
ATOM 2445 C CA . PHE A 1 317 ? -47.712 -5.895 74.991 1.00 94.44 317 PHE A CA 1
ATOM 2446 C C . PHE A 1 317 ? -46.529 -4.933 74.815 1.00 94.44 317 PHE A C 1
ATOM 2448 O O . PHE A 1 317 ? -46.152 -4.641 73.681 1.00 94.44 317 PHE A O 1
ATOM 2455 N N . ILE A 1 318 ? -45.925 -4.478 75.918 1.00 94.00 318 ILE A N 1
ATOM 2456 C CA . ILE A 1 318 ? -44.741 -3.608 75.888 1.00 94.00 318 ILE A CA 1
ATOM 2457 C C . ILE A 1 318 ? -43.574 -4.324 75.204 1.00 94.00 318 ILE A C 1
ATOM 2459 O O . ILE A 1 318 ? -42.992 -3.762 74.282 1.00 94.00 318 ILE A O 1
ATOM 2463 N N . ASP A 1 319 ? -43.295 -5.576 75.574 1.00 94.62 319 ASP A N 1
ATOM 2464 C CA . ASP A 1 319 ? -42.201 -6.361 74.992 1.00 94.62 319 ASP A CA 1
ATOM 2465 C C . ASP A 1 319 ? -42.371 -6.518 73.470 1.00 94.62 319 ASP A C 1
ATOM 2467 O O . ASP A 1 319 ? -41.410 -6.422 72.708 1.00 94.62 319 ASP A O 1
ATOM 2471 N N . LYS A 1 320 ? -43.607 -6.739 72.997 1.00 95.69 320 LYS A N 1
ATOM 2472 C CA . LYS A 1 320 ? -43.902 -6.830 71.558 1.00 95.69 320 LYS A CA 1
ATOM 2473 C C . LYS A 1 320 ? -43.814 -5.485 70.845 1.00 95.69 320 LYS A C 1
ATOM 2475 O O . LYS A 1 320 ? -43.378 -5.461 69.698 1.00 95.69 320 LYS A O 1
ATOM 2480 N N . LEU A 1 321 ? -44.214 -4.394 71.494 1.00 93.75 321 LEU A N 1
ATOM 2481 C CA . LEU A 1 321 ? -44.103 -3.045 70.944 1.00 93.75 321 LEU A CA 1
ATOM 2482 C C . LEU A 1 321 ? -42.643 -2.589 70.851 1.00 93.75 321 LEU A C 1
ATOM 2484 O O . LEU A 1 321 ? -42.274 -1.962 69.865 1.00 93.75 321 LEU A O 1
ATOM 2488 N N . GLU A 1 322 ? -41.811 -2.914 71.842 1.00 93.44 322 GLU A N 1
ATOM 2489 C CA . GLU A 1 322 ? -40.366 -2.673 71.779 1.00 93.44 322 GLU A CA 1
ATOM 2490 C C . GLU A 1 322 ? -39.714 -3.523 70.689 1.00 93.44 322 GLU A C 1
ATOM 2492 O O . GLU A 1 322 ? -39.015 -2.976 69.843 1.00 93.44 322 GLU A O 1
ATOM 2497 N N . ALA A 1 323 ? -40.034 -4.819 70.615 1.00 92.50 323 ALA A N 1
ATOM 2498 C CA . ALA A 1 323 ? -39.513 -5.692 69.563 1.00 92.50 323 ALA A CA 1
ATOM 2499 C C . ALA A 1 323 ? -39.931 -5.265 68.142 1.00 92.50 323 ALA A C 1
ATOM 2501 O O . ALA A 1 323 ? -39.213 -5.540 67.191 1.00 92.50 323 ALA A O 1
ATOM 2502 N N . ALA A 1 324 ? -41.088 -4.614 67.973 1.00 90.19 324 ALA A N 1
ATOM 2503 C CA . ALA A 1 324 ? -41.528 -4.095 66.676 1.00 90.19 324 ALA A CA 1
ATOM 2504 C C . ALA A 1 324 ? -40.761 -2.835 66.230 1.00 90.19 324 ALA A C 1
ATOM 2506 O O . ALA A 1 324 ? -40.770 -2.514 65.044 1.00 90.19 324 ALA A O 1
ATOM 2507 N N . LYS A 1 325 ? -40.132 -2.112 67.168 1.00 89.38 325 LYS A N 1
ATOM 2508 C CA . LYS A 1 325 ? -39.365 -0.882 66.903 1.00 89.38 325 LYS A CA 1
ATOM 2509 C C . LYS A 1 325 ? -37.920 -1.142 66.467 1.00 89.38 325 LYS A C 1
ATOM 2511 O O . LYS A 1 325 ? -37.279 -0.206 65.988 1.00 89.38 325 LYS A O 1
ATOM 2516 N N . GLU A 1 326 ? -37.415 -2.359 66.666 1.00 80.56 326 GLU A N 1
ATOM 2517 C CA . GLU A 1 326 ? -36.092 -2.819 66.207 1.00 80.56 326 GLU A CA 1
ATOM 2518 C C . GLU A 1 326 ? -36.110 -3.188 64.709 1.00 80.56 326 GLU A C 1
ATOM 2520 O O . GLU A 1 326 ? -35.173 -2.779 63.982 1.00 80.56 326 GLU A O 1
#

Sequence (326 aa):
MKIKTNFPHFCLHLFFEPTIIKLDVSIRLPQERRSKEMKRSVLAALLAFIIACGTLAGTSSIVLADTTKAGATPTDLTDVPTPLQQSIAYALEFKKTPDYENLIPSVRQLFDDTLAKAQAMEADPNASAVDKALMAVELSTVCNMLDFVKGDKTELQAYYDEVKDLDLDLYVDGKEKDDFIAALQNAFDVLESEESIQKDVDDAKTALEAARDALIEKQQEVDKSALQEAIRDAEAVDLNDYISTGQDAFTDALADAKEIFENPDATQQQVNDATEALKAAQSDLIQKADKTDLEEAIQNAEKIDTDDFTSTGKQEFIDKLEAAKE

Organism: NCBI:txid537013

pLDDT: mean 79.96, std 25.1, range [26.78, 98.81]

Foldseek 3Di:
DWDWDDDPQFTWTWDDDPPDTDTDGDHDDDDPDDDVVVVVVVVVVVVVVVVVVVVVVPDPDDDDDPPPDDDDDDDDPPPDQDLLRVLLVVLVVVCPDVLLVQAQPVLNVLLVVLSVVSVVLVPDPPRDPVNNVVSSVSNVVSVVSSLQGFADQVVLVVVLVVPVPDPCVQFDDDDLSVQLVVLSVQSVVLVPHSRHGNVSNVVSSVSNVVSVVSTHGDDDDQDLPLLVVLLVVLVPDDCVQFDPPLPVQLVVLSVLSVVLSPDRPRDNVSSVVSSVSNVVSVVRTHGDDDCVVLVVVLVVLVPDDCPPPDPVRSVVSVVVSVVSVD

Secondary structure (DSSP, 8-state):
--EEEEETTEEEEEEE-SS-EEEEEE----TT---HHHHHHHHHHHHHHHHHHHHTTT-S------TT-TT-----GGGSPPHHHHHHHHHHHHTTSHHHHHB-HHHHHHHHHHHHHHHHHHH-TT--HHHHHHHHHHHHHHHTTTT-BBP--HHHHHHHHHHTT--GGGB-SSHHHHHHHHHHHHHHHHHH-TT-BHHHHHHHHHHHHHHHHT--BPPPPP--HHHHHHHHHHHT--GGGB-STTHHHHHHHHHHHHHHHH-TT--HHHHHHHHHHHHHHHHT--BPPP-HHHHHHHHHHTT---TTS-HHHHHHHHHHHHHHH-

Radius of gyration: 51.13 Å; chains: 1; bounding box: 123×30×137 Å